Protein AF-R7QYF6-F1 (afdb_monomer_lite)

Radius of gyration: 25.97 Å; chains: 1; bounding box: 104×28×77 Å

Foldseek 3Di:
DDDDDDDPPPDPPPPPQDQVQVLLVLLVDPCPDLAWDADVNDIDGLVSLDADDQVQEDEFADDPLETAAAAPGWHFDQDPVRGTFTWHQGPVLQIAGRSSSVSNCVVVVHDPVVRVVVSLVLRQQQVDLAQVSCVVSDDALVVLVVVCVVRVRDAAKHWYHRHPTIFIWGQHPSSGIHGPVQVVVQVVCVVVVHHRDRPPRPDDDPPVVVCVPPDDDDDDD

Secondary structure (DSSP, 8-state):
--------------PPPPHHHHHHHHHH---S-SSEEEETTEEEEGGG-PPPPTTTEEE---BTTEEEE-TT-EEEEE-TTSPEEEEEE-TTS-EEE-HHHHHHHHHTT---HHHHHHHHHHHHHHH---HHHHHHHS--HHHHHHHHHHHT--SEEEEEEETTEEEEEEE-TTS-EEEHHHHHHHHHHHHTTSPP--TTS----TTTHHHHTSS-SSS--

pLDDT: mean 78.29, std 19.33, range [30.34, 98.0]

Structure (mmCIF, N/CA/C/O backbone):
data_AF-R7QYF6-F1
#
_entry.id   AF-R7QYF6-F1
#
loop_
_atom_site.group_PDB
_atom_site.id
_atom_site.type_symbol
_atom_site.label_atom_id
_atom_site.label_alt_id
_atom_site.label_comp_id
_atom_site.label_asym_id
_atom_site.label_entity_id
_atom_site.label_seq_id
_atom_site.pdbx_PDB_ins_code
_atom_site.Cartn_x
_atom_site.Cartn_y
_atom_site.Cartn_z
_atom_site.occupancy
_atom_site.B_iso_or_equiv
_atom_s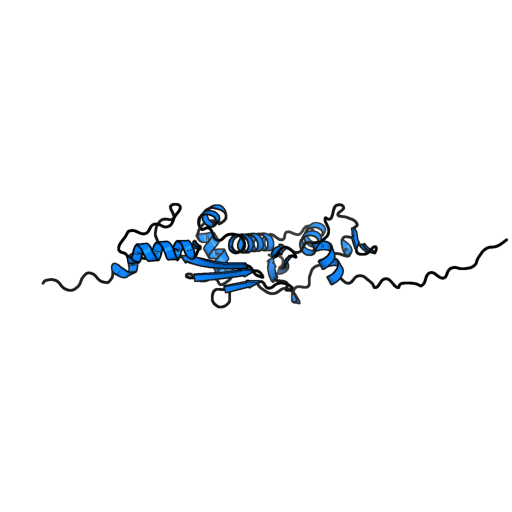ite.auth_seq_id
_atom_site.auth_comp_id
_atom_site.auth_asym_id
_atom_site.auth_atom_id
_atom_site.pdbx_PDB_model_num
ATOM 1 N N . MET A 1 1 ? 56.954 8.980 -40.499 1.00 36.75 1 MET A N 1
ATOM 2 C CA . MET A 1 1 ? 57.333 7.632 -40.033 1.00 36.75 1 MET A CA 1
ATOM 3 C C . MET A 1 1 ? 57.092 7.631 -38.538 1.00 36.75 1 MET A C 1
ATOM 5 O O . MET A 1 1 ? 57.668 8.471 -37.865 1.00 36.75 1 MET A O 1
ATOM 9 N N . GLU A 1 2 ? 55.928 7.113 -38.140 1.00 35.00 2 GLU A N 1
ATOM 10 C CA . GLU A 1 2 ? 55.813 5.840 -37.392 1.00 35.00 2 GLU A CA 1
ATOM 11 C C . GLU A 1 2 ? 56.358 6.011 -35.959 1.00 35.00 2 GLU A C 1
ATOM 13 O O . GLU A 1 2 ? 57.528 6.302 -35.782 1.00 35.00 2 GLU A O 1
ATOM 18 N N . GLY A 1 3 ? 55.595 5.950 -34.867 1.00 32.91 3 GLY A N 1
ATOM 19 C CA . GLY A 1 3 ? 54.322 5.281 -34.623 1.00 32.91 3 GLY A CA 1
ATOM 20 C C . GLY A 1 3 ? 54.536 3.982 -33.834 1.00 32.91 3 GLY A C 1
ATOM 21 O O . GLY A 1 3 ? 54.994 3.010 -34.413 1.00 32.91 3 GLY A O 1
ATOM 22 N N . ILE A 1 4 ? 54.058 3.975 -32.575 1.00 42.22 4 ILE A N 1
ATOM 23 C CA . ILE A 1 4 ? 53.630 2.807 -31.761 1.00 42.22 4 ILE A CA 1
ATOM 24 C C . ILE A 1 4 ? 54.802 1.984 -31.159 1.00 42.22 4 ILE A C 1
ATOM 26 O O . ILE A 1 4 ? 55.717 1.575 -31.850 1.00 42.22 4 ILE A O 1
ATOM 30 N N . SER A 1 5 ? 54.902 1.738 -29.847 1.00 37.69 5 SER A N 1
ATOM 31 C CA . SER A 1 5 ? 54.065 0.852 -29.017 1.00 37.69 5 SER A CA 1
ATOM 32 C C . SER A 1 5 ? 54.507 0.982 -27.545 1.00 37.69 5 SER A C 1
ATOM 34 O O . SER A 1 5 ? 55.635 1.371 -27.279 1.00 37.69 5 SER A O 1
ATOM 36 N N . GLY A 1 6 ? 53.737 0.681 -26.507 1.00 33.12 6 GLY A N 1
ATOM 37 C CA . GLY A 1 6 ? 52.409 0.113 -26.397 1.00 33.12 6 GLY A CA 1
ATOM 38 C C . GLY A 1 6 ? 52.156 -0.111 -24.907 1.00 33.12 6 GLY A C 1
ATOM 39 O O . GLY A 1 6 ? 52.799 -0.952 -24.286 1.00 33.12 6 GLY A O 1
ATOM 40 N N . VAL A 1 7 ? 51.224 0.638 -24.325 1.00 36.56 7 VAL A N 1
ATOM 41 C CA . VAL A 1 7 ? 50.635 0.268 -23.036 1.00 36.56 7 VAL A CA 1
ATOM 42 C C . VAL A 1 7 ? 49.351 -0.463 -23.381 1.00 36.56 7 VAL A C 1
ATOM 44 O O . VAL A 1 7 ? 48.376 0.144 -23.818 1.00 36.56 7 VAL A O 1
ATOM 47 N N . LYS A 1 8 ? 49.386 -1.793 -23.263 1.00 37.16 8 LYS A N 1
ATOM 48 C CA . LYS A 1 8 ? 48.193 -2.635 -23.343 1.00 37.16 8 LYS A CA 1
ATOM 49 C C . LYS A 1 8 ? 47.263 -2.209 -22.211 1.00 37.16 8 LYS A C 1
ATOM 51 O O . LYS A 1 8 ? 47.481 -2.591 -21.063 1.00 37.16 8 LYS A O 1
ATOM 56 N N . SER A 1 9 ? 46.236 -1.424 -22.530 1.00 38.53 9 SER A N 1
ATOM 57 C CA . SER A 1 9 ? 45.063 -1.333 -21.676 1.00 38.53 9 SER A CA 1
ATOM 58 C C . SER A 1 9 ? 44.471 -2.736 -21.618 1.00 38.53 9 SER A C 1
ATOM 60 O O . SER A 1 9 ? 43.996 -3.288 -22.611 1.00 38.53 9 SER A O 1
ATOM 62 N N . GLN A 1 10 ? 44.605 -3.371 -20.457 1.00 34.53 10 GLN A N 1
ATOM 63 C CA . GLN A 1 10 ? 43.869 -4.584 -20.159 1.00 34.53 10 GLN A CA 1
ATOM 64 C C . GLN A 1 10 ? 42.390 -4.250 -20.337 1.00 34.53 10 GLN A C 1
ATOM 66 O O . GLN A 1 10 ? 41.846 -3.397 -19.635 1.00 34.53 10 GLN A O 1
ATOM 71 N N . GLY A 1 11 ? 41.774 -4.877 -21.338 1.00 35.38 11 GLY A N 1
ATOM 72 C CA . GLY A 1 11 ? 40.344 -4.817 -21.563 1.00 35.38 11 GLY A CA 1
ATOM 73 C C . GLY A 1 11 ? 39.636 -5.365 -20.336 1.00 35.38 11 GLY A C 1
ATOM 74 O O . GLY A 1 11 ? 39.497 -6.574 -20.181 1.00 35.38 11 GLY A O 1
ATOM 75 N N . ILE A 1 12 ? 39.192 -4.464 -19.465 1.00 36.38 12 ILE A N 1
ATOM 76 C CA . ILE A 1 12 ? 38.092 -4.747 -18.560 1.00 36.38 12 ILE A CA 1
ATOM 77 C C . ILE A 1 12 ? 36.882 -4.845 -19.484 1.00 36.38 12 ILE A C 1
ATOM 79 O O . ILE A 1 12 ? 36.354 -3.831 -19.940 1.00 36.38 12 ILE A O 1
ATOM 83 N N . THR A 1 13 ? 36.484 -6.064 -19.833 1.00 41.28 13 THR A N 1
ATOM 84 C CA . THR A 1 13 ? 35.166 -6.317 -20.405 1.00 41.28 13 THR A CA 1
ATOM 85 C C . THR A 1 13 ? 34.148 -5.836 -19.381 1.00 41.28 13 THR A C 1
ATOM 87 O O . THR A 1 13 ? 33.855 -6.504 -18.392 1.00 41.28 13 THR A O 1
ATOM 90 N N . LYS A 1 14 ? 33.662 -4.610 -19.582 1.00 50.34 14 LYS A N 1
ATOM 91 C CA . LYS A 1 14 ? 32.550 -4.038 -18.836 1.00 50.34 14 LYS A CA 1
ATOM 92 C C . LYS A 1 14 ? 31.365 -4.974 -19.062 1.00 50.34 14 LYS A C 1
ATOM 94 O O . LYS A 1 14 ? 30.862 -5.068 -20.179 1.00 50.34 14 LYS A O 1
ATOM 99 N N . ALA A 1 15 ? 31.023 -5.771 -18.051 1.00 60.25 15 ALA A N 1
ATOM 100 C CA . ALA A 1 15 ? 29.896 -6.689 -18.133 1.00 60.25 15 ALA A CA 1
ATOM 101 C C . ALA A 1 15 ? 28.653 -5.902 -18.566 1.00 60.25 15 ALA A C 1
ATOM 103 O O . ALA A 1 15 ? 28.406 -4.822 -18.024 1.00 60.25 15 ALA A O 1
ATOM 104 N N . ALA A 1 16 ? 27.904 -6.430 -19.540 1.00 71.25 16 ALA A N 1
ATOM 105 C CA . ALA A 1 16 ? 26.667 -5.808 -19.995 1.00 71.25 16 ALA A CA 1
ATOM 106 C C . ALA A 1 16 ? 25.753 -5.545 -18.790 1.00 71.25 16 ALA A C 1
ATOM 108 O O . ALA A 1 16 ? 25.611 -6.400 -17.908 1.00 71.25 16 ALA A O 1
ATOM 109 N N . LEU A 1 17 ? 25.178 -4.344 -18.724 1.00 81.06 17 LEU A N 1
ATOM 110 C CA . LEU A 1 17 ? 24.278 -3.985 -17.638 1.00 81.06 17 LEU A CA 1
ATOM 111 C C . LEU A 1 17 ? 23.025 -4.867 -17.726 1.00 81.06 17 LEU A C 1
ATOM 113 O O . LEU A 1 17 ? 22.403 -4.953 -18.781 1.00 81.06 17 LEU A O 1
ATOM 117 N N . THR A 1 18 ? 22.665 -5.545 -16.636 1.00 87.19 18 THR A N 1
ATOM 118 C CA . THR A 1 18 ? 21.420 -6.326 -16.600 1.00 87.19 18 THR A CA 1
ATOM 119 C C . THR A 1 18 ? 20.238 -5.416 -16.287 1.00 87.19 18 THR A C 1
ATOM 121 O O . THR A 1 18 ? 20.405 -4.364 -15.665 1.00 87.19 18 THR A O 1
ATOM 124 N N . ARG A 1 19 ? 19.027 -5.843 -16.656 1.00 86.31 19 ARG A N 1
ATOM 125 C CA . ARG A 1 19 ? 17.779 -5.108 -16.384 1.00 86.31 19 ARG A CA 1
ATOM 126 C C . ARG A 1 19 ? 17.599 -4.817 -14.897 1.00 86.31 19 ARG A C 1
ATOM 128 O O . ARG A 1 19 ? 17.250 -3.706 -14.518 1.00 86.31 19 ARG A O 1
ATOM 135 N N . GLU A 1 20 ? 17.924 -5.783 -14.044 1.00 85.19 20 GLU A N 1
ATOM 136 C CA . GLU A 1 20 ? 17.854 -5.630 -12.592 1.00 85.19 20 GLU A CA 1
ATOM 137 C C . GLU A 1 20 ? 18.802 -4.532 -12.108 1.00 85.19 20 GLU A C 1
ATOM 139 O O . GLU A 1 20 ? 18.419 -3.725 -11.266 1.00 85.19 20 GLU A O 1
ATOM 144 N N . ARG A 1 21 ? 20.014 -4.444 -12.675 1.00 86.00 21 ARG A N 1
ATOM 145 C CA . ARG A 1 21 ? 20.959 -3.369 -12.338 1.00 86.00 21 ARG A CA 1
ATOM 146 C C . ARG A 1 21 ? 20.459 -2.005 -12.800 1.00 86.00 21 ARG A C 1
ATOM 148 O O . ARG A 1 21 ? 20.665 -1.036 -12.077 1.00 86.00 21 ARG A O 1
ATOM 155 N N . ILE A 1 22 ? 19.775 -1.934 -13.946 1.00 86.69 22 ILE A N 1
ATOM 156 C CA . ILE A 1 22 ? 19.109 -0.703 -14.398 1.00 86.69 22 ILE A CA 1
ATOM 157 C C . ILE A 1 22 ? 18.039 -0.289 -13.383 1.00 86.69 22 ILE A C 1
ATOM 159 O O . ILE A 1 22 ? 18.058 0.841 -12.900 1.00 86.69 22 ILE A O 1
ATOM 163 N N . TRP A 1 23 ? 17.145 -1.204 -12.998 1.00 87.62 23 TRP A N 1
ATOM 164 C CA . TRP A 1 23 ? 16.085 -0.918 -12.027 1.00 87.62 23 TRP A CA 1
ATOM 165 C C . TRP A 1 23 ? 16.626 -0.462 -10.670 1.00 87.62 23 TRP A C 1
ATOM 167 O O . TRP A 1 23 ? 16.104 0.496 -10.103 1.00 87.62 23 TRP A O 1
ATOM 177 N N . GLU A 1 24 ? 17.665 -1.124 -10.152 1.00 84.88 24 GLU A N 1
ATOM 178 C CA . GLU A 1 24 ? 18.298 -0.741 -8.885 1.00 84.88 24 GLU A CA 1
ATOM 179 C C . GLU A 1 24 ? 18.959 0.634 -8.975 1.00 84.88 24 GLU A C 1
ATOM 181 O O . GLU A 1 24 ? 18.754 1.466 -8.096 1.00 84.88 24 GLU A O 1
ATOM 186 N N . ALA A 1 25 ? 19.708 0.907 -10.046 1.00 85.12 25 ALA A N 1
ATOM 187 C CA . ALA A 1 25 ? 20.369 2.195 -10.219 1.00 85.12 25 ALA A CA 1
ATOM 188 C C . ALA A 1 25 ? 19.359 3.346 -10.340 1.00 85.12 25 ALA A C 1
ATOM 190 O O . ALA A 1 25 ? 19.537 4.390 -9.712 1.00 85.12 25 ALA A O 1
ATOM 191 N N . LEU A 1 26 ? 18.261 3.148 -11.075 1.00 85.56 26 LEU A N 1
ATOM 192 C CA . LEU A 1 26 ? 17.206 4.154 -11.235 1.00 85.56 26 LEU A CA 1
ATOM 193 C C . LEU A 1 26 ? 16.515 4.526 -9.915 1.00 85.56 26 LEU A C 1
ATOM 195 O O . LEU A 1 26 ? 16.038 5.648 -9.777 1.00 85.56 26 LEU A O 1
ATOM 199 N N . GLU A 1 27 ? 16.487 3.634 -8.924 1.00 82.19 27 GLU A N 1
ATOM 200 C CA . GLU A 1 27 ? 15.969 3.947 -7.582 1.00 82.19 27 GLU A CA 1
ATOM 201 C C . GLU A 1 27 ? 16.895 4.884 -6.787 1.00 82.19 27 GLU A C 1
ATOM 203 O O . GLU A 1 27 ? 16.475 5.506 -5.805 1.00 82.19 27 GLU A O 1
ATOM 208 N N . GLU A 1 28 ? 18.167 4.971 -7.177 1.00 76.38 28 GLU A N 1
ATOM 209 C CA . GLU A 1 28 ? 19.181 5.788 -6.511 1.00 76.38 28 GLU A CA 1
ATOM 210 C C . GLU A 1 28 ? 19.469 7.098 -7.238 1.00 76.38 28 GLU A C 1
ATOM 212 O O . GLU A 1 28 ? 19.918 8.063 -6.611 1.00 76.38 28 GLU A O 1
ATOM 217 N N . MET A 1 29 ? 19.211 7.136 -8.543 1.00 72.25 29 MET A N 1
ATOM 218 C CA . MET A 1 29 ? 19.474 8.296 -9.376 1.00 72.25 29 MET A CA 1
ATOM 219 C C . MET A 1 29 ? 18.427 9.388 -9.149 1.00 72.25 29 MET A C 1
ATOM 221 O O . MET A 1 29 ? 17.219 9.171 -9.210 1.00 72.25 29 MET A O 1
ATOM 225 N N . LYS A 1 30 ? 18.905 10.619 -8.959 1.00 57.75 30 LYS A N 1
ATOM 226 C CA . LYS A 1 30 ? 18.118 11.801 -9.310 1.00 57.75 30 LYS A CA 1
ATOM 227 C C . LYS A 1 30 ? 18.233 11.936 -10.824 1.00 57.75 30 LYS A C 1
ATOM 229 O O . LYS A 1 30 ? 19.267 12.376 -11.312 1.00 57.75 30 LYS A O 1
ATOM 234 N N . VAL A 1 31 ? 17.234 11.473 -11.567 1.00 57.16 31 VAL A N 1
ATOM 235 C CA . VAL A 1 31 ? 17.233 11.609 -13.029 1.00 57.16 31 VAL A CA 1
ATOM 236 C C . VAL A 1 31 ? 17.020 13.089 -13.364 1.00 57.16 31 VAL A C 1
ATOM 238 O O . VAL A 1 31 ? 15.900 13.596 -13.289 1.00 57.16 31 VAL A O 1
ATOM 241 N N . GLU A 1 32 ? 18.119 13.797 -13.632 1.00 52.31 32 GLU A N 1
ATOM 242 C CA . GLU A 1 32 ? 18.127 15.223 -13.995 1.00 52.31 32 GLU A CA 1
ATOM 243 C C . GLU A 1 32 ? 17.873 15.434 -15.495 1.00 52.31 32 GLU A C 1
ATOM 245 O O . GLU A 1 32 ? 17.240 16.421 -15.865 1.00 52.31 32 GLU A O 1
ATOM 250 N N . ASP A 1 33 ? 18.262 14.468 -16.334 1.00 58.06 33 ASP A N 1
ATOM 251 C CA . ASP A 1 33 ? 17.954 14.422 -17.764 1.00 58.06 33 ASP A CA 1
ATOM 252 C C . ASP A 1 33 ? 17.250 13.099 -18.097 1.00 58.06 33 ASP A C 1
ATOM 254 O O . ASP A 1 33 ? 17.711 12.020 -17.725 1.00 58.06 33 ASP A O 1
ATOM 258 N N . ARG A 1 34 ? 16.073 13.195 -18.721 1.00 66.38 34 ARG A N 1
ATOM 259 C CA . ARG A 1 34 ? 15.130 12.080 -18.908 1.00 66.38 34 ARG A CA 1
ATOM 260 C C . ARG A 1 34 ? 15.324 11.332 -20.220 1.00 66.38 34 ARG A C 1
ATOM 262 O O . ARG A 1 34 ? 14.628 10.352 -20.434 1.00 66.38 34 ARG A O 1
ATOM 269 N N . ASN A 1 35 ? 16.234 11.781 -21.082 1.00 71.38 35 ASN A N 1
ATOM 270 C CA . ASN A 1 35 ? 16.450 11.152 -22.385 1.00 71.38 35 ASN A CA 1
ATOM 271 C C . ASN A 1 35 ? 17.680 10.237 -22.399 1.00 71.38 35 ASN A C 1
ATOM 273 O O . ASN A 1 35 ? 17.691 9.231 -23.105 1.00 71.38 35 ASN A O 1
ATOM 277 N N . GLU A 1 36 ? 18.707 10.563 -21.612 1.00 79.56 36 GLU A N 1
ATOM 278 C CA . GLU A 1 36 ? 19.950 9.799 -21.537 1.00 79.56 36 GLU A CA 1
ATOM 279 C C . GLU A 1 36 ? 20.499 9.819 -20.108 1.00 79.56 36 GLU A C 1
ATOM 281 O O . GLU A 1 36 ? 20.592 10.871 -19.477 1.00 79.56 36 GLU A O 1
ATOM 286 N N . PHE A 1 37 ? 20.903 8.658 -19.595 1.00 83.62 37 PHE A N 1
ATOM 287 C CA . PHE A 1 37 ? 21.475 8.532 -18.256 1.00 83.62 37 PHE A CA 1
ATOM 288 C C . PHE A 1 37 ? 22.639 7.542 -18.246 1.00 83.62 37 PHE A C 1
ATOM 290 O O . PHE A 1 37 ? 22.756 6.678 -19.110 1.00 83.62 37 PHE A O 1
ATOM 297 N N . TYR A 1 38 ? 23.543 7.679 -17.275 1.00 83.88 38 TYR A N 1
ATOM 298 C CA . TYR A 1 38 ? 24.729 6.830 -17.176 1.00 83.88 38 TYR A CA 1
ATOM 299 C C . TYR A 1 38 ? 24.684 5.977 -15.916 1.00 83.88 38 TYR A C 1
ATOM 301 O O . TYR A 1 38 ? 24.658 6.511 -14.809 1.00 83.88 38 TYR A O 1
ATOM 309 N N . ILE A 1 39 ? 24.760 4.656 -16.081 1.00 83.50 39 ILE A N 1
ATOM 310 C CA . ILE A 1 39 ? 24.886 3.709 -14.968 1.00 83.50 39 ILE A CA 1
ATOM 311 C C . ILE A 1 39 ? 26.236 3.019 -15.074 1.00 83.50 39 ILE A C 1
ATOM 313 O O . ILE A 1 39 ? 26.541 2.363 -16.068 1.00 83.50 39 ILE A O 1
ATOM 317 N N . GLU A 1 40 ? 27.085 3.198 -14.060 1.00 83.12 40 GLU A N 1
ATOM 318 C CA . GLU A 1 40 ? 28.438 2.619 -14.029 1.00 83.12 40 GLU A CA 1
ATOM 319 C C . GLU A 1 40 ? 29.260 2.964 -15.291 1.00 83.12 40 GLU A C 1
ATOM 321 O O . GLU A 1 40 ? 30.067 2.181 -15.793 1.00 83.12 40 GLU A O 1
ATOM 326 N N . GLY A 1 41 ? 29.029 4.156 -15.851 1.00 81.50 41 GLY A N 1
ATOM 327 C CA . GLY A 1 41 ? 29.633 4.632 -17.095 1.00 81.50 41 GLY A CA 1
ATOM 328 C C . GLY A 1 41 ? 29.161 3.903 -18.360 1.00 81.50 41 GLY A C 1
ATOM 329 O O . GLY A 1 41 ? 29.887 3.919 -19.352 1.00 81.50 41 GLY A O 1
ATOM 330 N N . HIS A 1 42 ? 28.025 3.207 -18.325 1.00 84.06 42 HIS A N 1
ATOM 331 C CA . HIS A 1 42 ? 27.293 2.771 -19.514 1.00 84.06 42 HIS A CA 1
ATOM 332 C C . HIS A 1 42 ? 26.219 3.802 -19.827 1.00 84.06 42 HIS A C 1
ATOM 334 O O . HIS A 1 42 ? 25.427 4.145 -18.949 1.00 84.06 42 HIS A O 1
ATOM 340 N N . LYS A 1 43 ? 26.210 4.292 -21.067 1.00 86.56 43 LYS A N 1
ATOM 341 C CA . LYS A 1 43 ? 25.147 5.158 -21.566 1.00 86.56 43 LYS A CA 1
ATOM 342 C C . LYS A 1 43 ? 23.884 4.317 -21.738 1.00 86.56 43 LYS A C 1
ATOM 344 O O . LYS A 1 43 ? 23.931 3.306 -22.430 1.00 86.56 43 LYS A O 1
ATOM 349 N N . CYS A 1 44 ? 22.810 4.740 -21.094 1.00 85.56 44 CYS A N 1
ATOM 350 C CA . CYS A 1 44 ? 21.482 4.154 -21.169 1.00 85.56 44 CYS A CA 1
ATOM 351 C C . CYS A 1 44 ? 20.507 5.213 -21.695 1.00 85.56 44 CYS A C 1
ATOM 353 O O . CYS A 1 44 ? 20.706 6.419 -21.508 1.00 85.56 44 CYS A O 1
ATOM 355 N N . SER A 1 45 ? 19.460 4.745 -22.347 1.00 86.44 45 SER A N 1
ATOM 356 C CA . SER A 1 45 ? 18.351 5.518 -22.893 1.00 86.44 45 SER A CA 1
ATOM 357 C C . SER A 1 45 ? 17.035 5.066 -22.261 1.00 86.44 45 SER A C 1
ATOM 359 O O . SER A 1 45 ? 16.999 4.105 -21.488 1.00 86.44 45 SER A O 1
ATOM 361 N N . MET A 1 46 ? 15.939 5.748 -22.586 1.00 83.06 46 MET A N 1
ATOM 362 C CA . MET A 1 46 ? 14.608 5.329 -22.138 1.00 83.06 46 MET A CA 1
ATOM 363 C C . MET A 1 46 ? 14.191 3.964 -22.698 1.00 83.06 46 MET A C 1
ATOM 365 O O . MET A 1 46 ? 13.522 3.217 -21.989 1.00 83.06 46 MET A O 1
ATOM 369 N N . ASP A 1 47 ? 14.678 3.584 -23.883 1.00 85.44 47 ASP A N 1
ATOM 370 C CA . ASP A 1 47 ? 14.435 2.261 -24.477 1.00 85.44 47 ASP A CA 1
ATOM 371 C C . ASP A 1 47 ? 15.037 1.118 -23.636 1.00 85.44 47 ASP A C 1
ATOM 373 O O . ASP A 1 47 ? 14.547 -0.012 -23.667 1.00 85.44 47 ASP A O 1
ATOM 377 N N . ASP A 1 48 ? 16.075 1.410 -22.842 1.00 85.62 48 ASP A N 1
ATOM 378 C CA . ASP A 1 48 ? 16.698 0.447 -21.927 1.00 85.62 48 ASP A CA 1
ATOM 379 C C . ASP A 1 48 ? 15.905 0.290 -20.611 1.00 85.62 48 ASP A C 1
ATOM 381 O O . ASP A 1 48 ? 16.157 -0.632 -19.823 1.00 85.62 48 ASP A O 1
ATOM 385 N N . VAL A 1 49 ? 14.939 1.180 -20.340 1.00 86.81 49 VAL A N 1
ATOM 386 C CA . VAL A 1 49 ? 14.076 1.128 -19.151 1.00 86.81 49 VAL A CA 1
ATOM 387 C C . VAL A 1 49 ? 12.930 0.162 -19.400 1.00 86.81 49 VAL A C 1
ATOM 389 O O . VAL A 1 49 ? 11.796 0.529 -19.700 1.00 86.81 49 VAL A O 1
ATOM 392 N N . GLU A 1 50 ? 13.222 -1.118 -19.227 1.00 87.56 50 GLU A N 1
ATOM 393 C CA . GLU A 1 50 ? 12.201 -2.137 -19.389 1.00 87.56 50 GLU A CA 1
ATOM 394 C C . GLU A 1 50 ? 11.238 -2.212 -18.204 1.00 87.56 50 GLU A C 1
ATOM 396 O O . GLU A 1 50 ? 11.614 -2.077 -17.032 1.00 87.56 50 GLU A O 1
ATOM 401 N N . LYS A 1 51 ? 9.985 -2.531 -18.526 1.00 89.50 51 LYS A N 1
ATOM 402 C CA . LYS A 1 51 ? 8.952 -2.834 -17.547 1.00 89.50 51 LYS A CA 1
ATOM 403 C C . LYS A 1 51 ? 9.317 -4.072 -16.714 1.00 89.50 51 LYS A C 1
ATOM 405 O O . LYS A 1 51 ? 9.780 -5.085 -17.243 1.00 89.50 51 LYS A O 1
ATOM 410 N N . ILE A 1 52 ? 9.035 -4.037 -15.411 1.00 92.06 52 ILE A N 1
ATOM 411 C CA . ILE A 1 52 ? 9.219 -5.200 -14.540 1.00 92.06 52 ILE A CA 1
ATOM 412 C C . ILE A 1 52 ? 8.195 -6.274 -14.907 1.00 92.06 52 ILE A C 1
ATOM 414 O O . ILE A 1 52 ? 6.998 -6.009 -15.045 1.00 92.06 52 ILE A O 1
ATOM 418 N N . ASN A 1 53 ? 8.681 -7.509 -15.033 1.00 91.81 53 ASN A N 1
ATOM 419 C CA . ASN A 1 53 ? 7.861 -8.653 -15.402 1.00 91.81 53 ASN A CA 1
ATOM 420 C C . ASN A 1 53 ? 6.771 -8.930 -14.349 1.00 91.81 53 ASN A C 1
ATOM 422 O O . ASN A 1 53 ? 7.065 -9.150 -13.172 1.00 91.81 53 ASN A O 1
ATOM 426 N N . ASP A 1 54 ? 5.517 -9.010 -14.797 1.00 93.06 54 ASP A N 1
ATOM 427 C CA . ASP A 1 54 ? 4.330 -9.331 -13.997 1.00 93.06 54 ASP A CA 1
ATOM 428 C C . ASP A 1 54 ? 4.453 -10.621 -13.162 1.00 93.06 54 ASP A C 1
ATOM 430 O O . ASP A 1 54 ? 3.763 -10.754 -12.139 1.00 93.06 54 ASP A O 1
ATOM 434 N N . SER A 1 55 ? 5.307 -11.568 -13.573 1.00 93.25 55 SER A N 1
ATOM 435 C CA . SER A 1 55 ? 5.587 -12.809 -12.836 1.00 93.25 55 SER A CA 1
ATOM 436 C C . SER A 1 55 ? 6.394 -12.584 -11.554 1.00 93.25 55 SER A C 1
ATOM 438 O O . SER A 1 55 ? 6.283 -13.376 -10.622 1.00 93.25 55 SER A O 1
ATOM 440 N N . LEU A 1 56 ? 7.185 -11.509 -11.487 1.00 93.62 56 LEU A N 1
ATOM 441 C CA . LEU A 1 56 ? 7.953 -11.121 -10.300 1.00 93.62 56 LEU A CA 1
ATOM 442 C C . LEU A 1 56 ? 7.097 -10.338 -9.293 1.00 93.62 56 LEU A C 1
ATOM 444 O O . LEU A 1 56 ? 7.470 -10.207 -8.126 1.00 93.62 56 LEU A O 1
ATOM 448 N N . ILE A 1 57 ? 5.947 -9.822 -9.738 1.00 96.06 57 ILE A N 1
ATOM 449 C CA . ILE A 1 57 ? 5.094 -8.914 -8.975 1.00 96.06 57 ILE A CA 1
ATOM 450 C C . ILE A 1 57 ? 4.027 -9.698 -8.206 1.00 96.06 57 ILE A C 1
ATOM 452 O O . ILE A 1 57 ? 3.067 -10.239 -8.775 1.00 96.06 57 ILE A O 1
ATOM 456 N N . GLN A 1 58 ? 4.163 -9.699 -6.884 1.00 96.62 58 GLN A N 1
ATOM 457 C CA . GLN A 1 58 ? 3.215 -10.319 -5.966 1.00 96.62 58 GLN A CA 1
ATOM 458 C C . GLN A 1 58 ? 1.966 -9.457 -5.790 1.00 96.62 58 GLN A C 1
ATOM 460 O O . GLN A 1 58 ? 2.016 -8.227 -5.789 1.00 96.62 58 GLN A O 1
ATOM 465 N N . GLU A 1 59 ? 0.819 -10.110 -5.631 1.00 94.12 59 GLU A N 1
ATOM 466 C CA . GLU A 1 59 ? -0.423 -9.406 -5.335 1.00 94.12 59 GLU A CA 1
ATOM 467 C C . GLU A 1 59 ? -0.436 -8.933 -3.877 1.00 94.12 59 GLU A C 1
ATOM 469 O O . GLU A 1 59 ? -0.029 -9.648 -2.960 1.00 94.12 59 GLU A O 1
ATOM 474 N N . ILE A 1 60 ? -0.948 -7.726 -3.656 1.00 95.25 60 ILE A N 1
ATOM 475 C CA . ILE A 1 60 ? -1.183 -7.203 -2.313 1.00 95.25 60 ILE A CA 1
ATOM 476 C C . ILE A 1 60 ? -2.552 -7.691 -1.849 1.00 95.25 60 ILE A C 1
ATOM 478 O O . ILE A 1 60 ? -3.586 -7.245 -2.346 1.00 95.25 60 ILE A O 1
ATOM 482 N N . LYS A 1 61 ? -2.566 -8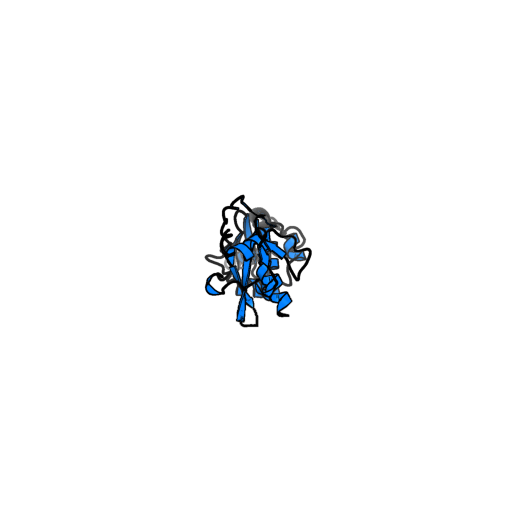.601 -0.877 1.00 95.00 61 LYS A N 1
ATOM 483 C CA . LYS A 1 61 ? -3.778 -9.087 -0.208 1.00 95.00 61 LYS A CA 1
ATOM 484 C C . LYS A 1 61 ? -3.520 -9.291 1.273 1.00 95.00 61 LYS A C 1
ATOM 486 O O . LYS A 1 61 ? -2.401 -9.585 1.693 1.00 95.00 61 LYS A O 1
ATOM 491 N N . SER A 1 62 ? -4.575 -9.156 2.065 1.00 96.81 62 SER A N 1
ATOM 492 C CA . SER A 1 62 ? -4.531 -9.503 3.475 1.00 96.81 62 SER A CA 1
ATOM 493 C C . SER A 1 62 ? -4.538 -11.026 3.650 1.00 96.81 62 SER A C 1
ATOM 495 O O . SER A 1 62 ? -5.265 -11.755 2.972 1.00 96.81 62 SER A O 1
ATOM 497 N N . LYS A 1 63 ? -3.747 -11.506 4.608 1.00 97.31 63 LYS A N 1
ATOM 498 C CA . LYS A 1 63 ? -3.816 -12.860 5.158 1.00 97.31 63 LYS A CA 1
ATOM 499 C C . LYS A 1 63 ? -4.027 -12.727 6.658 1.00 97.31 63 LYS A C 1
ATOM 501 O O . LYS A 1 63 ? -3.256 -12.044 7.323 1.00 97.31 63 LYS A O 1
ATOM 506 N N . ASN A 1 64 ? -5.083 -13.340 7.197 1.00 96.50 64 ASN A N 1
ATOM 507 C CA . ASN A 1 64 ? -5.481 -13.179 8.605 1.00 96.50 64 ASN A CA 1
ATOM 508 C C . ASN A 1 64 ? -5.618 -11.699 9.015 1.00 96.50 64 ASN A C 1
ATOM 510 O O . ASN A 1 64 ? -5.084 -11.269 10.034 1.00 96.50 64 ASN A O 1
ATOM 514 N N . ASN A 1 65 ? -6.291 -10.909 8.171 1.00 97.00 65 ASN A N 1
ATOM 515 C CA . ASN A 1 65 ? -6.464 -9.464 8.340 1.00 97.00 65 ASN A CA 1
ATOM 516 C C . ASN A 1 65 ? -5.149 -8.669 8.445 1.00 97.00 65 ASN A C 1
ATOM 518 O O . ASN A 1 65 ? -5.113 -7.578 9.008 1.00 97.00 65 ASN A O 1
ATOM 522 N N . THR A 1 66 ? -4.056 -9.222 7.915 1.00 98.00 66 THR A N 1
ATOM 523 C CA . THR A 1 66 ? -2.738 -8.590 7.904 1.00 98.00 66 THR A CA 1
ATOM 524 C C . THR A 1 66 ? -2.238 -8.460 6.474 1.00 98.00 66 THR A C 1
ATOM 526 O O . THR A 1 66 ? -2.132 -9.462 5.770 1.00 98.00 66 THR A O 1
ATOM 529 N N . ILE A 1 67 ? -1.900 -7.246 6.041 1.00 97.62 67 ILE A N 1
ATOM 530 C CA . ILE A 1 67 ? -1.125 -7.034 4.810 1.00 97.62 67 ILE A CA 1
ATOM 531 C C . ILE A 1 67 ? 0.348 -7.008 5.196 1.00 97.62 67 ILE A C 1
ATOM 533 O O . ILE A 1 67 ? 0.731 -6.304 6.129 1.00 97.62 67 ILE A O 1
ATOM 537 N N . THR A 1 68 ? 1.168 -7.785 4.492 1.00 97.44 68 THR A N 1
ATOM 538 C CA . THR A 1 68 ? 2.619 -7.821 4.700 1.00 97.44 68 THR A CA 1
ATOM 539 C C . THR A 1 68 ? 3.332 -7.525 3.392 1.00 97.44 68 THR A C 1
ATOM 541 O O . THR A 1 68 ? 3.137 -8.231 2.406 1.00 97.44 68 THR A O 1
ATOM 544 N N . ILE A 1 69 ? 4.152 -6.480 3.414 1.00 97.50 69 ILE A N 1
ATOM 545 C CA . ILE A 1 69 ? 5.049 -6.073 2.341 1.00 97.50 69 ILE A CA 1
ATOM 546 C C . ILE A 1 69 ? 6.473 -6.249 2.862 1.00 97.50 69 ILE A C 1
ATOM 548 O O . ILE A 1 69 ? 6.879 -5.595 3.824 1.00 97.50 69 ILE A O 1
ATOM 552 N N . GLU A 1 70 ? 7.225 -7.150 2.244 1.00 96.31 70 GLU A N 1
ATOM 553 C CA . GLU A 1 70 ? 8.585 -7.485 2.660 1.00 96.31 70 GLU A CA 1
ATOM 554 C C . GLU A 1 70 ? 9.626 -6.749 1.809 1.00 96.31 70 GLU A C 1
ATOM 556 O O . GLU A 1 70 ? 9.426 -6.486 0.619 1.00 96.31 70 GLU A O 1
ATOM 561 N N . LYS A 1 71 ? 10.768 -6.422 2.421 1.00 93.69 71 LYS A N 1
ATOM 562 C CA . LYS A 1 71 ? 11.895 -5.802 1.717 1.00 93.69 71 LYS A CA 1
ATOM 563 C C . LYS A 1 71 ? 12.493 -6.796 0.713 1.00 93.69 71 LYS A C 1
ATOM 565 O O . LYS A 1 71 ? 12.575 -7.987 0.997 1.00 93.69 71 LYS A O 1
ATOM 570 N N . GLY A 1 72 ? 12.912 -6.302 -0.454 1.00 91.31 72 GLY A N 1
ATOM 571 C CA . GLY A 1 72 ? 13.520 -7.119 -1.514 1.00 91.31 72 GLY A CA 1
ATOM 572 C C . GLY A 1 72 ? 12.530 -7.874 -2.410 1.00 91.31 72 GLY A C 1
ATOM 573 O O . GLY A 1 72 ? 12.956 -8.612 -3.290 1.00 91.31 72 GLY A O 1
ATOM 574 N N . LYS A 1 73 ? 11.218 -7.693 -2.217 1.00 95.00 73 LYS A N 1
ATOM 575 C CA . LYS A 1 73 ? 10.168 -8.273 -3.065 1.00 95.00 73 LYS A CA 1
ATOM 576 C C . LYS A 1 73 ? 9.402 -7.180 -3.808 1.00 95.00 73 LYS A C 1
ATOM 578 O O . LYS A 1 73 ? 9.228 -6.077 -3.287 1.00 95.00 73 LYS A O 1
ATOM 583 N N . PHE A 1 74 ? 8.906 -7.513 -4.998 1.00 95.88 74 PHE A N 1
ATOM 584 C CA . PHE A 1 74 ? 7.991 -6.658 -5.747 1.00 95.88 74 PHE A CA 1
ATOM 585 C C . PHE A 1 74 ? 6.547 -7.011 -5.419 1.00 95.88 74 PHE A C 1
ATOM 587 O O . PHE A 1 74 ? 6.147 -8.176 -5.467 1.00 95.88 74 PHE A O 1
ATOM 594 N N . TYR A 1 75 ? 5.763 -5.983 -5.131 1.00 96.94 75 TYR A N 1
ATOM 595 C CA . TYR A 1 75 ? 4.326 -6.069 -4.927 1.00 96.94 75 TYR A CA 1
ATOM 596 C C . TYR A 1 75 ? 3.632 -5.126 -5.890 1.00 96.94 75 TYR A C 1
ATOM 598 O O . TYR A 1 75 ? 4.198 -4.113 -6.278 1.00 96.94 75 TYR A O 1
ATOM 606 N N . GLY A 1 76 ? 2.401 -5.415 -6.278 1.00 94.19 76 GLY A N 1
ATOM 607 C CA . GLY A 1 76 ? 1.734 -4.576 -7.258 1.00 94.19 76 GLY A CA 1
ATOM 608 C C . GLY A 1 76 ? 0.239 -4.754 -7.301 1.00 94.19 76 GLY A C 1
ATOM 609 O O . GLY A 1 76 ? -0.343 -5.660 -6.700 1.00 94.19 76 GLY A O 1
ATOM 610 N N . VAL A 1 77 ? -0.373 -3.856 -8.058 1.00 91.38 77 VAL A N 1
ATOM 611 C CA . VAL A 1 77 ? -1.788 -3.904 -8.407 1.00 91.38 77 VAL A CA 1
ATOM 612 C C . VAL A 1 77 ? -1.923 -3.918 -9.917 1.00 91.38 77 VAL A C 1
ATOM 614 O O . VAL A 1 77 ? -1.102 -3.337 -10.628 1.00 91.38 77 VAL A O 1
ATOM 617 N N . ARG A 1 78 ? -2.964 -4.600 -10.395 1.00 90.94 78 ARG A N 1
ATOM 618 C CA . ARG A 1 78 ? -3.316 -4.609 -11.810 1.00 90.94 78 ARG A CA 1
ATOM 619 C C . ARG A 1 78 ? -4.006 -3.289 -12.170 1.00 90.94 78 ARG A C 1
ATOM 621 O O . ARG A 1 78 ? -4.943 -2.897 -11.469 1.00 90.94 78 ARG A O 1
ATOM 628 N N . GLY A 1 79 ? -3.516 -2.618 -13.206 1.00 85.00 79 GLY A N 1
ATOM 629 C CA . GLY A 1 79 ? -4.146 -1.450 -13.814 1.00 85.00 79 GLY A CA 1
ATOM 630 C C . GLY A 1 79 ? -5.336 -1.834 -14.693 1.00 85.00 79 GLY A C 1
ATOM 631 O O . GLY A 1 79 ? -5.602 -3.016 -14.933 1.00 85.00 79 GLY A O 1
ATOM 632 N N . ALA A 1 80 ? -6.064 -0.827 -15.177 1.00 81.62 80 ALA A N 1
ATOM 633 C CA . ALA A 1 80 ? -7.187 -1.019 -16.102 1.00 81.62 80 ALA A CA 1
ATOM 634 C C . ALA A 1 80 ? -6.763 -1.624 -17.457 1.00 81.62 80 ALA A C 1
ATOM 636 O O . ALA A 1 80 ? -7.553 -2.301 -18.108 1.00 81.62 80 ALA A O 1
ATOM 637 N N . ASP A 1 81 ? -5.506 -1.417 -17.842 1.00 79.31 81 ASP A N 1
ATOM 638 C CA . ASP A 1 81 ? -4.832 -2.006 -19.005 1.00 79.31 81 ASP A CA 1
ATOM 639 C C . ASP A 1 81 ? -4.518 -3.506 -18.846 1.00 79.31 81 ASP A C 1
ATOM 641 O O . ASP A 1 81 ? -4.036 -4.157 -19.771 1.00 79.31 81 ASP A O 1
ATOM 645 N N . GLY A 1 82 ? -4.767 -4.066 -17.661 1.00 84.88 82 GLY A N 1
ATOM 646 C CA . GLY A 1 82 ? -4.465 -5.447 -17.340 1.00 84.88 82 GLY A CA 1
ATOM 647 C C . GLY A 1 82 ? -3.014 -5.695 -16.930 1.00 84.88 82 GLY A C 1
ATOM 648 O O . GLY A 1 82 ? -2.718 -6.828 -16.564 1.00 84.88 82 GLY A O 1
ATOM 649 N N . ARG A 1 83 ? -2.123 -4.700 -16.909 1.00 86.38 83 ARG A N 1
ATOM 650 C CA . ARG A 1 83 ? -0.717 -4.867 -16.491 1.00 86.38 83 ARG A CA 1
ATOM 651 C C . ARG A 1 83 ? -0.563 -4.662 -14.991 1.00 86.38 83 ARG A C 1
ATOM 653 O O . ARG A 1 83 ? -1.352 -3.944 -14.377 1.00 86.38 83 ARG A O 1
ATOM 660 N N . LYS A 1 84 ? 0.435 -5.284 -14.359 1.00 93.81 84 LYS A N 1
ATOM 661 C CA . LYS A 1 84 ? 0.744 -5.014 -12.946 1.00 93.81 84 LYS A CA 1
ATOM 662 C C . LYS A 1 84 ? 1.803 -3.933 -12.822 1.00 93.81 84 LYS A C 1
ATOM 664 O O . LYS A 1 84 ? 2.838 -4.026 -13.458 1.00 93.81 84 LYS A O 1
ATOM 669 N N . TRP A 1 85 ? 1.603 -2.976 -11.929 1.00 94.06 85 TRP A N 1
ATOM 670 C CA . TRP A 1 85 ? 2.585 -1.922 -11.664 1.00 94.06 85 TRP A CA 1
ATOM 671 C C . TRP A 1 85 ? 3.414 -2.261 -10.426 1.00 94.06 85 TRP A C 1
ATOM 673 O O . TRP A 1 85 ? 2.852 -2.466 -9.343 1.00 94.06 85 TRP A O 1
ATOM 683 N N . ALA A 1 86 ? 4.735 -2.367 -10.592 1.00 95.19 86 ALA A N 1
ATOM 684 C CA . ALA A 1 86 ? 5.626 -2.842 -9.537 1.00 95.19 86 ALA A CA 1
ATOM 685 C C . ALA A 1 86 ? 5.949 -1.746 -8.513 1.00 95.19 86 ALA A C 1
ATOM 687 O O . ALA A 1 86 ? 6.460 -0.674 -8.823 1.00 95.19 86 ALA A O 1
ATOM 688 N N . MET A 1 87 ? 5.704 -2.058 -7.253 1.00 95.44 87 MET A N 1
ATOM 689 C CA . MET A 1 87 ? 6.065 -1.267 -6.089 1.00 95.44 87 MET A CA 1
ATOM 690 C C . MET A 1 87 ? 6.984 -2.093 -5.192 1.00 95.44 87 MET A C 1
ATOM 692 O O . MET A 1 87 ? 6.884 -3.323 -5.126 1.00 95.44 87 MET A O 1
ATOM 696 N N . ARG A 1 88 ? 7.858 -1.422 -4.448 1.00 94.19 88 ARG A N 1
ATOM 697 C CA . ARG A 1 88 ? 8.703 -2.074 -3.446 1.00 94.19 88 ARG 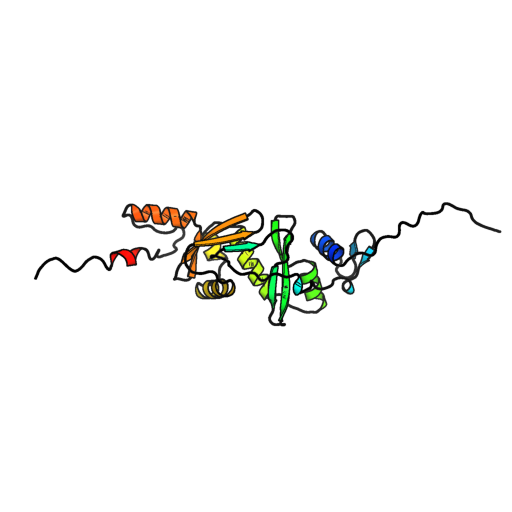A CA 1
ATOM 698 C C . ARG A 1 88 ? 9.014 -1.153 -2.282 1.00 94.19 88 ARG A C 1
ATOM 700 O O . ARG A 1 88 ? 8.745 0.045 -2.318 1.00 94.19 88 ARG A O 1
ATOM 707 N N . ILE A 1 89 ? 9.611 -1.733 -1.249 1.00 93.56 89 ILE A N 1
ATOM 708 C CA . ILE A 1 89 ? 10.231 -0.975 -0.166 1.00 93.56 89 ILE A CA 1
ATOM 709 C C . ILE A 1 89 ? 11.588 -0.474 -0.652 1.00 93.56 89 ILE A C 1
ATOM 711 O O . ILE A 1 89 ? 12.475 -1.277 -0.941 1.00 93.56 89 ILE A O 1
ATOM 715 N N . ASN A 1 90 ? 11.739 0.844 -0.738 1.00 88.50 90 ASN A N 1
ATOM 716 C CA . ASN A 1 90 ? 12.996 1.473 -1.119 1.00 88.50 90 ASN A CA 1
ATOM 717 C C . ASN A 1 90 ? 14.035 1.405 0.018 1.00 88.50 90 ASN A C 1
ATOM 719 O O . ASN A 1 90 ? 13.762 0.943 1.131 1.00 88.50 90 ASN A O 1
ATOM 723 N N . LYS A 1 91 ? 15.245 1.915 -0.235 1.00 84.94 91 LYS A N 1
ATOM 724 C CA . LYS A 1 91 ? 16.332 1.921 0.759 1.00 84.94 91 LYS A CA 1
ATOM 725 C C . LYS A 1 91 ? 16.009 2.671 2.056 1.00 84.94 91 LYS A C 1
ATOM 727 O O . LYS A 1 91 ? 16.522 2.296 3.104 1.00 84.94 91 LYS A O 1
ATOM 732 N N . ASN A 1 92 ? 15.107 3.651 1.999 1.00 84.50 92 ASN A N 1
ATOM 733 C CA . ASN A 1 92 ? 14.652 4.429 3.157 1.00 84.50 92 ASN A CA 1
ATOM 734 C C . ASN A 1 92 ? 13.531 3.725 3.950 1.00 84.50 92 ASN A C 1
ATOM 736 O O . ASN A 1 92 ? 13.013 4.276 4.921 1.00 84.50 92 ASN A O 1
ATOM 740 N N . GLY A 1 93 ? 13.120 2.523 3.535 1.00 87.06 93 GLY A N 1
ATOM 741 C CA . GLY A 1 93 ? 12.047 1.772 4.182 1.00 87.06 93 GLY A CA 1
ATOM 742 C C . GLY A 1 93 ? 10.637 2.211 3.775 1.00 87.06 93 GLY A C 1
ATOM 743 O O . GLY A 1 93 ? 9.669 1.772 4.393 1.00 87.06 93 GLY A O 1
ATOM 744 N N . ASP A 1 94 ? 10.494 3.054 2.750 1.00 87.56 94 ASP A N 1
ATOM 745 C CA . ASP A 1 94 ? 9.190 3.475 2.240 1.00 87.56 94 ASP A CA 1
ATOM 746 C C . ASP A 1 94 ? 8.723 2.563 1.112 1.00 87.56 94 ASP A C 1
ATOM 748 O O . ASP A 1 94 ? 9.453 2.318 0.153 1.00 87.56 94 ASP A O 1
ATOM 752 N N . PHE A 1 95 ? 7.468 2.129 1.180 1.00 92.88 95 PHE A N 1
ATOM 753 C CA . PHE A 1 95 ? 6.811 1.475 0.055 1.00 92.88 95 PHE A CA 1
ATOM 754 C C . PHE A 1 95 ? 6.461 2.508 -1.019 1.00 92.88 95 PHE A C 1
ATOM 756 O O . PHE A 1 95 ? 5.798 3.495 -0.695 1.00 92.88 95 PHE A O 1
ATOM 763 N N . ARG A 1 96 ? 6.917 2.320 -2.265 1.00 91.06 96 ARG A N 1
ATOM 764 C CA . ARG A 1 96 ? 6.705 3.246 -3.396 1.00 91.06 96 ARG A CA 1
ATOM 765 C C . ARG A 1 96 ? 6.630 2.504 -4.731 1.00 91.06 96 ARG A C 1
ATOM 767 O O . ARG A 1 96 ? 7.112 1.379 -4.839 1.00 91.06 96 ARG A O 1
ATOM 774 N N . LEU A 1 97 ? 6.032 3.156 -5.732 1.00 92.00 97 LEU A N 1
ATOM 775 C CA . LEU A 1 97 ? 6.149 2.763 -7.141 1.00 92.00 97 LEU A CA 1
ATOM 776 C C . LEU A 1 97 ? 7.622 2.798 -7.548 1.00 92.00 97 LEU A C 1
ATOM 778 O O . LEU A 1 97 ? 8.317 3.753 -7.201 1.00 92.00 97 LEU A O 1
ATOM 782 N N . MET A 1 98 ? 8.072 1.765 -8.257 1.00 91.38 98 MET A N 1
ATOM 783 C CA . MET A 1 98 ? 9.424 1.725 -8.804 1.00 91.38 98 MET A CA 1
ATOM 784 C C . MET A 1 98 ? 9.646 2.899 -9.756 1.00 91.38 98 MET A C 1
ATOM 786 O O . MET A 1 98 ? 8.773 3.242 -10.562 1.00 91.38 98 MET A O 1
ATOM 790 N N . HIS A 1 99 ? 10.827 3.506 -9.690 1.00 87.62 99 HIS A N 1
ATOM 791 C CA . HIS A 1 99 ? 11.171 4.612 -10.571 1.00 87.62 99 HIS A CA 1
ATOM 792 C C . HIS A 1 99 ? 11.176 4.172 -12.040 1.00 87.62 99 HIS A C 1
ATOM 794 O O . HIS A 1 99 ? 10.622 4.877 -12.880 1.00 87.62 99 HIS A O 1
ATOM 800 N N . SER A 1 100 ? 11.675 2.964 -12.331 1.00 88.81 100 SER A N 1
ATOM 801 C CA . SER A 1 100 ? 11.626 2.364 -13.673 1.00 88.81 100 SER A CA 1
ATOM 802 C C . SER A 1 100 ? 10.200 2.230 -14.217 1.00 88.81 100 SER A C 1
ATOM 804 O O . SER A 1 100 ? 9.952 2.584 -15.361 1.00 88.81 100 SER A O 1
ATOM 806 N N . GLU A 1 101 ? 9.236 1.807 -13.394 1.00 91.44 101 GLU A N 1
ATOM 807 C CA . GLU A 1 101 ? 7.822 1.726 -13.794 1.00 91.44 101 GLU A CA 1
ATOM 808 C C . GLU A 1 101 ? 7.235 3.112 -14.092 1.00 91.44 101 GLU A C 1
ATOM 810 O O . GLU A 1 101 ? 6.453 3.268 -15.026 1.00 91.44 101 GLU A O 1
ATOM 815 N N . SER A 1 102 ? 7.630 4.130 -13.321 1.00 88.19 102 SER A N 1
ATOM 816 C CA . SER A 1 102 ? 7.179 5.512 -13.533 1.00 88.19 102 SER A CA 1
ATOM 817 C C . SER A 1 102 ? 7.730 6.099 -14.837 1.00 88.19 102 SER A C 1
ATOM 819 O O . SER A 1 102 ? 7.014 6.798 -15.550 1.00 88.19 102 SER A O 1
ATOM 821 N N . LEU A 1 103 ? 8.999 5.813 -15.137 1.00 86.88 103 LEU A N 1
ATOM 822 C CA . LEU A 1 103 ? 9.676 6.225 -16.366 1.00 86.88 103 LEU A CA 1
ATOM 823 C C . LEU A 1 103 ? 9.095 5.511 -17.591 1.00 86.88 103 LEU A C 1
ATOM 825 O O . LEU A 1 103 ? 8.744 6.179 -18.559 1.00 86.88 103 LEU A O 1
ATOM 829 N N . TYR A 1 104 ? 8.899 4.192 -17.503 1.00 88.62 104 TYR A N 1
ATOM 830 C CA . TYR A 1 104 ? 8.249 3.398 -18.545 1.00 88.62 104 TYR A CA 1
ATOM 831 C C . TYR A 1 104 ? 6.847 3.933 -18.868 1.00 88.62 104 TYR A C 1
ATOM 833 O O . TYR A 1 104 ? 6.518 4.180 -20.026 1.00 88.62 104 TYR A O 1
ATOM 841 N N . ALA A 1 105 ? 6.030 4.181 -17.837 1.00 88.25 105 ALA A N 1
ATOM 842 C CA . ALA A 1 105 ? 4.687 4.717 -18.027 1.00 88.25 105 ALA A CA 1
ATOM 843 C C . ALA A 1 105 ? 4.696 6.086 -18.712 1.00 88.25 105 ALA A C 1
ATOM 845 O O . ALA A 1 105 ? 3.879 6.339 -19.592 1.00 88.25 105 ALA A O 1
ATOM 846 N N . TRP A 1 106 ? 5.614 6.970 -18.317 1.00 85.88 106 TRP A N 1
ATOM 847 C CA . TRP A 1 106 ? 5.740 8.293 -18.921 1.00 85.88 106 TRP A CA 1
ATOM 848 C C . TRP A 1 106 ? 6.096 8.211 -20.408 1.00 85.88 106 TRP A C 1
ATOM 850 O O . TRP A 1 106 ? 5.435 8.857 -21.220 1.00 85.88 106 TRP A O 1
ATOM 860 N N . ASP A 1 107 ? 7.083 7.384 -20.747 1.00 87.25 107 ASP A N 1
ATOM 861 C CA . ASP A 1 107 ? 7.566 7.192 -22.115 1.00 87.25 107 ASP A CA 1
ATOM 862 C C . ASP A 1 107 ? 6.474 6.635 -23.046 1.00 87.25 107 ASP A C 1
ATOM 864 O O . ASP A 1 107 ? 6.320 7.064 -24.186 1.00 87.25 107 ASP A O 1
ATOM 868 N N . HIS A 1 108 ? 5.619 5.760 -22.512 1.00 86.81 108 HIS A N 1
ATOM 869 C CA . HIS A 1 108 ? 4.532 5.124 -23.259 1.00 86.81 108 HIS A CA 1
ATOM 870 C C . HIS A 1 108 ? 3.184 5.868 -23.149 1.00 86.81 108 HIS A C 1
ATOM 872 O O . HIS A 1 108 ? 2.163 5.393 -23.651 1.00 86.81 108 HIS A O 1
ATOM 878 N N . GLY A 1 109 ? 3.140 7.035 -22.491 1.00 86.75 109 GLY A N 1
ATOM 879 C CA . GLY A 1 109 ? 1.904 7.805 -22.287 1.00 86.75 109 GLY A CA 1
ATOM 880 C C . GLY A 1 109 ? 0.863 7.115 -21.389 1.00 86.75 109 GLY A C 1
ATOM 881 O O . GLY A 1 109 ? -0.327 7.441 -21.435 1.00 86.75 109 GLY A O 1
ATOM 882 N N . GLU A 1 110 ? 1.293 6.161 -20.568 1.00 86.25 110 GLU A N 1
ATOM 883 C CA . GLU A 1 110 ? 0.463 5.365 -19.668 1.00 86.25 110 GLU A CA 1
ATOM 884 C C . GLU A 1 110 ? 0.278 6.052 -18.305 1.00 86.25 110 GLU A C 1
ATOM 886 O O . GLU A 1 110 ? 1.042 6.923 -17.882 1.00 86.25 110 GLU A O 1
ATOM 891 N N . LYS A 1 111 ? -0.780 5.669 -17.581 1.00 83.44 111 LYS A N 1
ATOM 892 C CA . LYS A 1 111 ? -1.082 6.203 -16.245 1.00 83.44 111 LYS A CA 1
ATOM 893 C C . LYS A 1 111 ? -1.194 5.075 -15.232 1.00 83.44 111 LYS A C 1
ATOM 895 O O . LYS A 1 111 ? -2.071 4.227 -15.340 1.00 83.44 111 LYS A O 1
ATOM 900 N N . CYS A 1 112 ? -0.406 5.144 -14.166 1.00 84.88 112 CYS A N 1
ATOM 901 C CA . CYS A 1 112 ? -0.399 4.142 -13.094 1.00 84.88 112 CYS A CA 1
ATOM 902 C C . CYS A 1 112 ? -1.364 4.498 -11.947 1.00 84.88 112 CYS A C 1
ATOM 904 O O . CYS A 1 112 ? -0.987 4.456 -10.772 1.00 84.88 112 CYS A O 1
ATOM 906 N N . LYS A 1 113 ? -2.601 4.917 -12.252 1.00 87.88 113 LYS A N 1
ATOM 907 C CA . LYS A 1 113 ? -3.522 5.486 -11.246 1.00 87.88 113 LYS A CA 1
ATOM 908 C C . LYS A 1 113 ? -3.757 4.534 -10.068 1.00 87.88 113 LYS A C 1
ATOM 910 O O . LYS A 1 113 ? -3.683 4.950 -8.913 1.00 87.88 113 LYS A O 1
ATOM 915 N N . GLU A 1 114 ? -3.996 3.257 -10.345 1.00 89.38 114 GLU A N 1
ATOM 916 C CA . GLU A 1 114 ? -4.254 2.234 -9.332 1.00 89.38 114 GLU A CA 1
ATOM 917 C C . GLU A 1 114 ? -3.044 2.019 -8.419 1.00 89.38 114 GLU A C 1
ATOM 919 O O . GLU A 1 114 ? -3.218 1.782 -7.221 1.00 89.38 114 GLU A O 1
ATOM 924 N N . ALA A 1 115 ? -1.827 2.121 -8.962 1.00 90.19 115 ALA A N 1
ATOM 925 C CA . ALA A 1 115 ? -0.601 2.017 -8.182 1.00 90.19 115 ALA A CA 1
ATOM 926 C C . ALA A 1 115 ? -0.434 3.213 -7.245 1.00 90.19 115 ALA A C 1
ATOM 928 O O . ALA A 1 115 ? -0.101 3.015 -6.081 1.00 90.19 115 ALA A O 1
ATOM 929 N N . TYR A 1 116 ? -0.742 4.432 -7.699 1.00 87.75 116 TYR A N 1
ATOM 930 C CA . TYR A 1 116 ? -0.736 5.612 -6.832 1.00 87.75 116 TYR A CA 1
ATOM 931 C C . TYR A 1 116 ? -1.793 5.531 -5.725 1.00 87.75 116 TYR A C 1
ATOM 933 O O . TYR A 1 116 ? -1.490 5.849 -4.576 1.00 87.75 116 TYR A O 1
ATOM 941 N N . GLU A 1 117 ? -3.006 5.057 -6.030 1.00 88.00 117 GLU A N 1
ATOM 942 C CA . GLU A 1 117 ? -4.038 4.818 -5.010 1.00 88.00 117 GLU A CA 1
ATOM 943 C C . GLU A 1 117 ? -3.587 3.757 -3.992 1.00 88.00 117 GLU A C 1
ATOM 945 O O . GLU A 1 117 ? -3.742 3.943 -2.783 1.00 88.00 117 GLU A O 1
ATOM 950 N N . CYS A 1 118 ? -2.988 2.656 -4.461 1.00 90.94 118 CYS A N 1
ATOM 951 C CA . CYS A 1 118 ? -2.431 1.619 -3.593 1.00 90.94 118 CYS A CA 1
ATOM 952 C C . CYS A 1 118 ? -1.299 2.153 -2.712 1.00 90.94 118 CYS A C 1
ATOM 954 O O . CYS A 1 118 ? -1.264 1.886 -1.510 1.00 90.94 118 CYS A O 1
ATOM 956 N N . TRP A 1 119 ? -0.374 2.901 -3.306 1.00 90.06 119 TRP A N 1
ATOM 957 C CA . TRP A 1 119 ? 0.741 3.518 -2.610 1.00 90.06 119 TRP A CA 1
ATOM 958 C C . TRP A 1 119 ? 0.254 4.470 -1.519 1.00 90.06 119 TRP A C 1
ATOM 960 O O . TRP A 1 119 ? 0.686 4.337 -0.376 1.00 90.06 119 TRP A O 1
ATOM 970 N N . GLY A 1 120 ? -0.673 5.377 -1.842 1.00 87.62 120 GLY A N 1
ATOM 971 C CA . GLY A 1 120 ? -1.247 6.322 -0.883 1.00 87.62 120 GLY A CA 1
ATOM 972 C C . GLY A 1 120 ? -1.886 5.612 0.311 1.00 87.62 120 GLY A C 1
ATOM 973 O O . GLY A 1 120 ? -1.583 5.946 1.454 1.00 87.62 120 GLY A O 1
ATOM 974 N N . PHE A 1 121 ? -2.676 4.567 0.045 1.00 88.75 121 PHE A N 1
ATOM 975 C CA . PHE A 1 121 ? -3.292 3.719 1.070 1.00 88.75 121 PHE A CA 1
ATOM 976 C C . PHE A 1 121 ? -2.255 3.056 1.998 1.00 88.75 121 PHE A C 1
ATOM 978 O O . PHE A 1 121 ? -2.276 3.234 3.218 1.00 88.75 121 PHE A O 1
ATOM 985 N N . ILE A 1 122 ? -1.304 2.306 1.431 1.00 91.81 122 ILE A N 1
ATOM 986 C CA . ILE A 1 122 ? -0.295 1.593 2.230 1.00 91.81 122 ILE A CA 1
ATOM 987 C C . ILE A 1 122 ? 0.607 2.580 2.974 1.00 91.81 122 ILE A C 1
ATOM 989 O O . ILE A 1 122 ? 0.954 2.337 4.131 1.00 91.81 122 ILE A O 1
ATOM 993 N N . ARG A 1 123 ? 0.966 3.707 2.348 1.00 88.81 123 ARG A N 1
ATOM 994 C CA . ARG A 1 123 ? 1.749 4.768 2.982 1.00 88.81 123 ARG A CA 1
ATOM 995 C C . ARG A 1 123 ? 1.008 5.298 4.199 1.00 88.81 123 ARG A C 1
ATOM 997 O O . ARG A 1 123 ? 1.536 5.164 5.295 1.00 88.81 123 ARG A O 1
ATOM 1004 N N . ALA A 1 124 ? -0.208 5.813 4.036 1.00 86.75 124 ALA A N 1
ATOM 1005 C CA . ALA A 1 124 ? -0.981 6.382 5.136 1.00 86.75 124 ALA A CA 1
ATOM 1006 C C . ALA A 1 124 ? -1.054 5.420 6.338 1.00 86.75 124 ALA A C 1
ATOM 1008 O O . ALA A 1 124 ? -0.733 5.800 7.457 1.00 86.75 124 ALA A O 1
ATOM 1009 N N . LEU A 1 125 ? -1.328 4.129 6.122 1.00 90.06 125 LEU A N 1
ATOM 1010 C CA . LEU A 1 125 ? -1.406 3.165 7.232 1.00 90.06 125 LEU A CA 1
ATOM 1011 C C . LEU A 1 125 ? -0.050 2.721 7.806 1.00 90.06 125 LEU A C 1
ATOM 1013 O O . LEU A 1 125 ? -0.005 2.181 8.911 1.00 90.06 125 LEU A O 1
ATOM 1017 N N . SER A 1 126 ? 1.057 2.903 7.087 1.00 89.88 126 SER A N 1
ATOM 1018 C CA . SER A 1 126 ? 2.386 2.460 7.537 1.00 89.88 126 SER A CA 1
ATOM 1019 C C . SER A 1 126 ? 3.238 3.562 8.165 1.00 89.88 126 SER A C 1
ATOM 1021 O O . SER A 1 126 ? 4.087 3.236 8.995 1.00 89.88 126 SER A O 1
ATOM 1023 N N . VAL A 1 127 ? 3.034 4.842 7.818 1.00 85.75 127 VAL A N 1
ATOM 1024 C CA . VAL A 1 127 ? 3.814 5.956 8.403 1.00 85.75 127 VAL A CA 1
ATOM 1025 C C . VAL A 1 127 ? 3.151 6.605 9.612 1.00 85.75 127 VAL A C 1
ATOM 1027 O O . VAL A 1 127 ? 3.868 7.134 10.455 1.00 85.75 127 VAL A O 1
ATOM 1030 N N . THR A 1 128 ? 1.820 6.580 9.718 1.00 80.62 128 THR A N 1
ATOM 1031 C CA . THR A 1 128 ? 1.109 7.174 10.858 1.00 80.62 128 THR A CA 1
ATOM 1032 C C . THR A 1 128 ? 0.318 6.131 11.635 1.00 80.62 128 THR A C 1
ATOM 1034 O O . THR A 1 128 ? -0.235 5.182 11.079 1.00 80.62 128 THR A O 1
ATOM 1037 N N . SER A 1 129 ? 0.268 6.319 12.951 1.00 80.69 129 SER A N 1
ATOM 1038 C CA . SER A 1 129 ? -0.584 5.574 13.874 1.00 80.69 129 SER A CA 1
ATOM 1039 C C . SER A 1 129 ? -1.606 6.491 14.549 1.00 80.69 129 SER A C 1
ATOM 1041 O O . SER A 1 129 ? -2.048 6.192 15.654 1.00 80.69 129 SER A O 1
ATOM 1043 N N . LEU A 1 130 ? -1.932 7.635 13.937 1.00 76.94 130 LEU A N 1
ATOM 1044 C CA . LEU A 1 130 ? -2.840 8.638 14.493 1.00 76.94 130 LEU A CA 1
ATOM 1045 C C . LEU A 1 130 ? -4.209 8.553 13.821 1.00 76.94 130 LEU A C 1
ATOM 1047 O O . LEU A 1 130 ? -4.307 8.693 12.605 1.00 76.94 130 LEU A O 1
ATOM 1051 N N . THR A 1 131 ? -5.270 8.407 14.615 1.00 78.00 131 THR A N 1
ATOM 1052 C CA . THR A 1 131 ? -6.650 8.352 14.104 1.00 78.00 131 THR A CA 1
ATOM 1053 C C . THR A 1 131 ? -7.024 9.596 13.286 1.00 78.00 131 THR A C 1
ATOM 1055 O O . THR A 1 131 ? -7.569 9.461 12.196 1.00 78.00 131 THR A O 1
ATOM 1058 N N . VAL A 1 132 ? -6.665 10.798 13.757 1.00 70.69 132 VAL A N 1
ATOM 1059 C CA . VAL A 1 132 ? -6.984 12.072 13.074 1.00 70.69 132 VAL A CA 1
ATOM 1060 C C . VAL A 1 132 ? -6.390 12.167 11.669 1.00 70.69 132 VAL A C 1
ATOM 1062 O O . VAL A 1 132 ? -7.014 12.709 10.762 1.00 70.69 132 VAL A O 1
ATOM 1065 N N . ALA A 1 133 ? -5.201 11.596 11.463 1.00 66.56 133 ALA A N 1
ATOM 1066 C CA . ALA A 1 133 ? -4.567 11.606 10.153 1.00 66.56 133 ALA A CA 1
ATOM 1067 C C . ALA A 1 133 ? -5.401 10.810 9.146 1.00 66.56 133 ALA A C 1
ATOM 1069 O O . ALA A 1 133 ? -5.449 11.171 7.977 1.00 66.56 133 ALA A O 1
ATOM 1070 N N . PHE A 1 134 ? -6.127 9.783 9.595 1.00 70.75 134 PHE A N 1
ATOM 1071 C CA . PHE A 1 134 ? -6.986 9.021 8.706 1.00 70.75 134 PHE A CA 1
ATOM 1072 C C . PHE A 1 134 ? -8.264 9.751 8.335 1.00 70.75 134 PHE A C 1
ATOM 1074 O O . PHE A 1 134 ? -8.681 9.639 7.196 1.00 70.75 134 PHE A O 1
ATOM 1081 N N . GLU A 1 135 ? -8.857 10.543 9.220 1.00 67.69 135 GLU A N 1
ATOM 1082 C CA . GLU A 1 135 ? -10.020 11.360 8.843 1.00 67.69 135 GLU A CA 1
ATOM 1083 C C . GLU A 1 135 ? -9.663 12.434 7.804 1.00 67.69 135 GLU A C 1
ATOM 1085 O O . GLU A 1 135 ? -10.505 12.818 6.997 1.00 67.69 135 GLU A O 1
ATOM 1090 N N . MET A 1 136 ? -8.408 12.895 7.802 1.00 64.00 136 MET A N 1
ATOM 1091 C CA . MET A 1 136 ? -7.905 13.874 6.836 1.00 64.00 136 MET A CA 1
ATOM 1092 C C . MET A 1 136 ? -7.416 13.240 5.526 1.00 64.00 136 MET A C 1
ATOM 1094 O O . MET A 1 136 ? -7.623 13.804 4.454 1.00 64.00 136 MET A O 1
ATOM 1098 N N . GLU A 1 137 ? -6.723 12.101 5.604 1.00 66.00 137 GLU A N 1
ATOM 1099 C CA . GLU A 1 137 ? -6.107 11.440 4.446 1.00 66.00 137 GLU A CA 1
ATOM 1100 C C . GLU A 1 137 ? -7.051 10.451 3.756 1.00 66.00 137 GLU A C 1
ATOM 1102 O O . GLU A 1 137 ? -6.902 10.190 2.557 1.00 66.00 137 GLU A O 1
ATOM 1107 N N . TYR A 1 138 ? -8.022 9.895 4.486 1.00 64.12 138 TYR A N 1
ATOM 1108 C CA . TYR A 1 138 ? -8.981 8.956 3.932 1.00 64.12 138 TYR A CA 1
ATOM 1109 C C . TYR A 1 138 ? -10.282 9.624 3.518 1.00 64.12 138 TYR A C 1
ATOM 1111 O O . TYR A 1 138 ? -10.980 10.306 4.259 1.00 64.12 138 TYR A O 1
ATOM 1119 N N . LYS A 1 139 ? -10.586 9.317 2.264 1.00 66.44 139 LYS A N 1
ATOM 1120 C CA . LYS A 1 139 ? -11.874 9.324 1.593 1.00 66.44 139 LYS A CA 1
ATOM 1121 C C . LYS A 1 139 ? -13.046 8.833 2.474 1.00 66.44 139 LYS A C 1
ATOM 1123 O O . LYS A 1 139 ? -12.852 8.221 3.518 1.00 66.44 139 LYS A O 1
ATOM 1128 N N . THR A 1 140 ? -14.275 9.071 2.020 1.00 81.19 140 THR A N 1
ATOM 1129 C CA . THR A 1 140 ? -15.520 8.720 2.736 1.00 81.19 140 THR A CA 1
ATOM 1130 C C . THR A 1 140 ? -15.550 7.253 3.218 1.00 81.19 140 THR A C 1
ATOM 1132 O O . THR A 1 140 ? -14.904 6.401 2.603 1.00 81.19 140 THR A O 1
ATOM 1135 N N . PRO A 1 141 ? -16.350 6.897 4.246 1.00 82.81 141 PRO A N 1
ATOM 1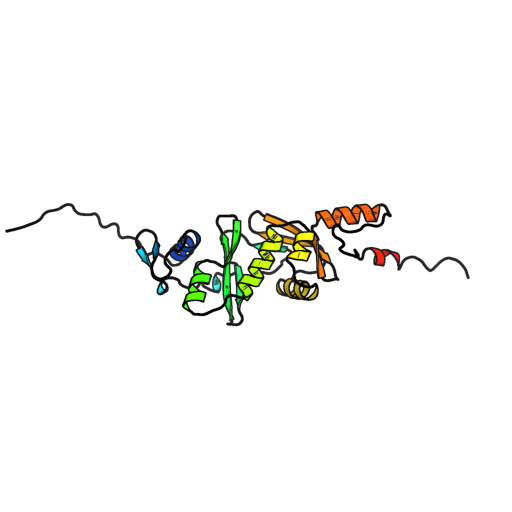136 C CA . PRO A 1 141 ? -16.515 5.507 4.691 1.00 82.81 141 PRO A CA 1
ATOM 1137 C C . PRO A 1 141 ? -16.724 4.478 3.566 1.00 82.81 141 PRO A C 1
ATOM 1139 O O . PRO A 1 141 ? -16.141 3.399 3.582 1.00 82.81 141 PRO A O 1
ATOM 1142 N N . VAL A 1 142 ? -17.491 4.842 2.535 1.00 85.12 142 VAL A N 1
ATOM 1143 C CA . VAL A 1 142 ? -17.769 3.991 1.364 1.00 85.12 142 VAL A CA 1
ATOM 1144 C C . VAL A 1 142 ? -16.501 3.695 0.559 1.00 85.12 142 VAL A C 1
ATOM 1146 O O . VAL A 1 142 ? -16.293 2.587 0.063 1.00 85.12 142 VAL A O 1
ATOM 1149 N N . GLU A 1 143 ? -15.633 4.687 0.404 1.00 85.25 143 GLU A N 1
ATOM 1150 C CA . GLU A 1 143 ? -14.374 4.537 -0.317 1.00 85.25 143 GLU A CA 1
ATOM 1151 C C . GLU A 1 143 ? -13.358 3.722 0.490 1.00 85.25 143 GLU A C 1
ATOM 1153 O O . GLU A 1 143 ? -12.641 2.911 -0.103 1.00 85.25 143 GLU A O 1
ATOM 1158 N N . VAL A 1 144 ? -13.335 3.884 1.820 1.00 87.00 144 VAL A N 1
ATOM 1159 C CA . VAL A 1 144 ? -12.567 3.016 2.727 1.00 87.00 144 VAL A CA 1
ATOM 1160 C C . VAL A 1 144 ? -13.021 1.569 2.566 1.00 87.00 144 VAL A C 1
ATOM 1162 O O . VAL A 1 144 ? -12.190 0.707 2.286 1.00 87.00 144 VAL A O 1
ATOM 1165 N N . ASP A 1 145 ? -14.327 1.305 2.637 1.00 89.44 145 ASP A N 1
ATOM 1166 C CA . ASP A 1 145 ? -14.889 -0.039 2.478 1.00 89.44 145 ASP A CA 1
ATOM 1167 C C . ASP A 1 145 ? -14.504 -0.660 1.133 1.00 89.44 145 ASP A C 1
ATOM 1169 O O . ASP A 1 145 ? -14.031 -1.797 1.079 1.00 89.44 145 ASP A O 1
ATOM 1173 N N . ARG A 1 146 ? -14.619 0.104 0.040 1.00 89.31 146 ARG A N 1
ATOM 1174 C CA . ARG A 1 146 ? -14.215 -0.340 -1.303 1.00 89.31 146 ARG A CA 1
ATOM 1175 C C . ARG A 1 146 ? -12.739 -0.746 -1.350 1.00 89.31 146 ARG A C 1
ATOM 1177 O O . ARG A 1 146 ? -12.392 -1.772 -1.937 1.00 89.31 146 ARG A O 1
ATOM 1184 N N . ILE A 1 147 ? -11.861 0.057 -0.750 1.00 89.62 147 ILE A N 1
ATOM 1185 C CA . ILE A 1 147 ? -10.419 -0.212 -0.692 1.00 89.62 147 ILE A CA 1
ATOM 1186 C C . ILE A 1 147 ? -10.138 -1.446 0.177 1.00 89.62 147 ILE A C 1
ATOM 1188 O O . ILE A 1 147 ? -9.395 -2.338 -0.231 1.00 89.62 147 ILE A O 1
ATOM 1192 N N . PHE A 1 148 ? -10.758 -1.541 1.349 1.00 92.88 148 PHE A N 1
ATOM 1193 C CA . PHE A 1 148 ? -10.537 -2.636 2.291 1.00 92.88 148 PHE A CA 1
ATOM 1194 C C . PHE A 1 148 ? -11.024 -3.968 1.721 1.00 92.88 148 PHE A C 1
ATOM 1196 O O . PHE A 1 148 ? -10.291 -4.957 1.775 1.00 92.88 148 PHE A O 1
ATOM 1203 N N . GLN A 1 149 ? -12.191 -3.983 1.072 1.00 92.50 149 GLN A N 1
ATOM 1204 C CA . GLN A 1 149 ? -12.694 -5.145 0.339 1.00 92.50 149 GLN A CA 1
ATOM 1205 C C . GLN A 1 149 ? -11.733 -5.569 -0.775 1.00 92.50 149 GLN A C 1
ATOM 1207 O O . GLN A 1 149 ? -11.406 -6.754 -0.879 1.00 92.50 149 GLN A O 1
ATOM 1212 N N . LYS A 1 150 ? -11.206 -4.614 -1.560 1.00 91.75 150 LYS A N 1
ATOM 1213 C CA . LYS A 1 150 ? -10.210 -4.891 -2.610 1.00 91.75 150 LYS A CA 1
ATOM 1214 C C . LYS A 1 150 ? -8.991 -5.625 -2.052 1.00 91.75 150 LYS A C 1
ATOM 1216 O O . LYS A 1 150 ? -8.525 -6.572 -2.683 1.00 91.75 150 LYS A O 1
ATOM 1221 N N . TYR A 1 151 ? -8.500 -5.245 -0.875 1.00 93.38 151 TYR A N 1
ATOM 1222 C CA . TYR A 1 151 ? -7.341 -5.888 -0.249 1.00 93.38 151 TYR A CA 1
ATOM 1223 C C . TYR A 1 151 ? -7.695 -7.051 0.688 1.00 93.38 151 TYR A C 1
ATOM 1225 O O . TYR A 1 151 ? -6.801 -7.660 1.271 1.00 93.38 151 TYR A O 1
ATOM 1233 N N . GLY A 1 152 ? -8.975 -7.409 0.816 1.00 95.69 152 GLY A N 1
ATOM 1234 C CA . GLY A 1 152 ? -9.430 -8.499 1.679 1.00 95.69 152 GLY A CA 1
ATOM 1235 C C . GLY A 1 152 ? -9.304 -8.201 3.175 1.00 95.69 152 GLY A C 1
ATOM 1236 O O . GLY A 1 152 ? -9.173 -9.137 3.965 1.00 95.69 152 GLY A O 1
ATOM 1237 N N . ILE A 1 153 ? -9.300 -6.929 3.577 1.00 96.31 153 ILE A N 1
ATOM 1238 C CA . ILE A 1 153 ? -9.371 -6.525 4.985 1.00 96.31 153 ILE A CA 1
ATOM 1239 C C . ILE A 1 153 ? -10.836 -6.577 5.434 1.00 96.31 153 ILE A C 1
ATOM 1241 O O . ILE A 1 153 ? -11.736 -6.094 4.752 1.00 96.31 153 ILE A O 1
ATOM 1245 N N . ARG A 1 154 ? -11.074 -7.181 6.595 1.00 95.19 154 ARG A N 1
ATOM 1246 C CA . ARG A 1 154 ? -12.382 -7.338 7.238 1.00 95.19 154 ARG A CA 1
ATOM 1247 C C . ARG A 1 154 ? -12.480 -6.423 8.455 1.00 95.19 154 ARG A C 1
ATOM 1249 O O . ARG A 1 154 ? -11.463 -6.107 9.076 1.00 95.19 154 ARG A O 1
ATO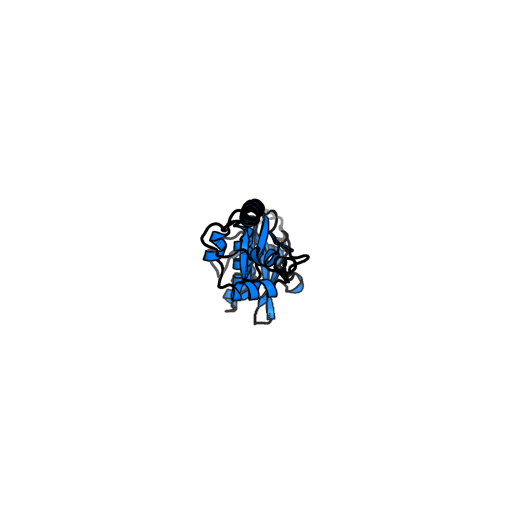M 1256 N N . HIS A 1 155 ? -13.706 -6.053 8.829 1.00 91.81 155 HIS A N 1
ATOM 1257 C CA . HIS A 1 155 ? -13.971 -5.311 10.066 1.00 91.81 155 HIS A CA 1
ATOM 1258 C C . HIS A 1 155 ? -13.349 -5.996 11.290 1.00 91.81 155 HIS A C 1
ATOM 1260 O O . HIS A 1 155 ? -13.300 -7.226 11.377 1.00 91.81 155 HIS A O 1
ATOM 1266 N N . GLY A 1 156 ? -12.922 -5.189 12.258 1.00 91.94 156 GLY A N 1
ATOM 1267 C CA . GLY A 1 156 ? -12.160 -5.624 13.423 1.00 91.94 156 GLY A CA 1
ATOM 1268 C C . GLY A 1 156 ? -10.712 -5.146 13.375 1.00 91.94 156 GLY A C 1
ATOM 1269 O O . GLY A 1 156 ? -10.381 -4.182 12.684 1.00 91.94 156 GLY A O 1
ATOM 1270 N N . PHE A 1 157 ? -9.843 -5.806 14.141 1.00 95.25 157 PHE A N 1
ATOM 1271 C CA . PHE A 1 157 ? -8.423 -5.468 14.145 1.00 95.25 157 PHE A CA 1
ATOM 1272 C C . PHE A 1 157 ? -7.731 -5.967 12.885 1.00 95.25 157 PHE A C 1
ATOM 1274 O O . PHE A 1 157 ? -7.857 -7.141 12.533 1.00 95.25 157 PHE A O 1
ATOM 1281 N N . PHE A 1 158 ? -6.971 -5.085 12.248 1.00 97.06 158 PHE A N 1
ATOM 1282 C CA . PHE A 1 158 ? -6.133 -5.397 11.101 1.00 97.06 158 PHE A CA 1
ATOM 1283 C C . PHE A 1 158 ? -4.741 -4.795 11.282 1.00 97.06 158 PHE A C 1
ATOM 1285 O O . PHE A 1 158 ? -4.560 -3.822 12.019 1.00 97.06 158 PHE A O 1
ATOM 1292 N N . THR A 1 159 ? -3.757 -5.373 10.600 1.00 97.25 159 THR A N 1
ATOM 1293 C CA . THR A 1 159 ? -2.356 -4.956 10.710 1.00 97.25 159 THR A CA 1
ATOM 1294 C C . THR A 1 159 ? -1.765 -4.706 9.327 1.00 97.25 159 THR A C 1
ATOM 1296 O O . THR A 1 159 ? -1.952 -5.495 8.403 1.00 97.25 159 THR A O 1
ATOM 1299 N N . ILE A 1 160 ? -1.016 -3.616 9.189 1.00 96.12 160 ILE A N 1
ATOM 1300 C CA . ILE A 1 160 ? -0.197 -3.336 8.009 1.00 96.12 160 ILE A CA 1
ATOM 1301 C C . ILE A 1 160 ? 1.266 -3.447 8.425 1.00 96.12 160 ILE A C 1
ATOM 1303 O O . ILE A 1 160 ? 1.713 -2.734 9.325 1.00 96.12 160 ILE A O 1
ATOM 1307 N N . ARG A 1 161 ? 2.001 -4.356 7.779 1.00 96.56 161 ARG A N 1
ATOM 1308 C CA . ARG A 1 161 ? 3.443 -4.550 7.956 1.00 96.56 161 ARG A CA 1
ATOM 1309 C C . ARG A 1 161 ? 4.164 -4.162 6.678 1.00 96.56 161 ARG A C 1
ATOM 1311 O O . ARG A 1 161 ? 3.900 -4.745 5.628 1.00 96.56 161 ARG A O 1
ATOM 1318 N N . VAL A 1 162 ? 5.059 -3.189 6.770 1.00 96.12 162 VAL A N 1
ATOM 1319 C CA . VAL A 1 162 ? 5.878 -2.706 5.654 1.00 96.12 162 VAL A CA 1
ATOM 1320 C C . VAL A 1 162 ? 7.323 -2.690 6.123 1.00 96.12 162 VAL A C 1
ATOM 1322 O O . VAL A 1 162 ? 7.742 -1.789 6.850 1.00 96.12 162 VAL A O 1
ATOM 1325 N N . GLY A 1 163 ? 8.076 -3.719 5.733 1.00 94.69 163 GLY A N 1
ATOM 1326 C CA . GLY A 1 163 ? 9.441 -3.922 6.205 1.00 94.69 163 GLY A CA 1
ATOM 1327 C C . GLY A 1 163 ? 9.456 -4.057 7.725 1.00 94.69 163 GLY A C 1
ATOM 1328 O O . GLY A 1 163 ? 8.819 -4.950 8.276 1.00 94.69 163 GLY A O 1
ATOM 1329 N N . GLU A 1 164 ? 10.152 -3.144 8.396 1.00 92.38 164 GLU A N 1
ATOM 1330 C CA . GLU A 1 164 ? 10.259 -3.110 9.861 1.00 92.38 164 GLU A CA 1
ATOM 1331 C C . GLU A 1 164 ? 9.085 -2.382 10.539 1.00 92.38 164 GLU A C 1
ATOM 1333 O O . GLU A 1 164 ? 8.874 -2.523 11.743 1.00 92.38 164 GLU A O 1
ATOM 1338 N N . ARG A 1 165 ? 8.291 -1.611 9.784 1.00 93.31 165 ARG A N 1
ATOM 1339 C CA . ARG A 1 165 ? 7.142 -0.872 10.325 1.00 93.31 165 ARG A CA 1
ATOM 1340 C C . ARG A 1 165 ? 5.943 -1.804 10.440 1.00 93.31 165 ARG A C 1
ATOM 1342 O O . ARG A 1 165 ? 5.612 -2.526 9.500 1.00 93.31 165 ARG A O 1
ATOM 1349 N N . SER A 1 166 ? 5.251 -1.754 11.574 1.00 94.88 166 SER A N 1
ATOM 1350 C CA . SER A 1 166 ? 4.053 -2.557 11.819 1.00 94.88 166 SER A CA 1
ATOM 1351 C C . SER A 1 166 ? 3.038 -1.767 12.632 1.00 94.88 166 SER A C 1
ATOM 1353 O O . SER A 1 166 ? 3.218 -1.583 13.834 1.00 94.88 166 SER A O 1
ATOM 1355 N N . ASN A 1 167 ? 1.929 -1.389 12.000 1.00 95.00 167 ASN A N 1
ATOM 1356 C CA . ASN A 1 167 ? 0.840 -0.672 12.657 1.00 95.00 167 ASN A CA 1
ATOM 1357 C C . ASN A 1 167 ? -0.422 -1.532 12.702 1.00 95.00 167 ASN A C 1
ATOM 1359 O O . ASN A 1 167 ? -0.746 -2.239 11.748 1.00 95.00 167 ASN A O 1
ATOM 1363 N N . THR A 1 168 ? -1.138 -1.475 13.826 1.00 95.81 168 THR A N 1
ATOM 1364 C CA . THR A 1 168 ? -2.417 -2.173 14.014 1.00 95.81 168 THR A CA 1
ATOM 1365 C C . THR A 1 168 ? -3.523 -1.168 14.278 1.00 95.81 168 THR A C 1
ATOM 1367 O O . THR A 1 168 ? -3.357 -0.229 15.059 1.00 95.81 168 THR A O 1
ATOM 1370 N N . PHE A 1 169 ? -4.666 -1.413 13.655 1.00 93.38 169 PHE A N 1
ATOM 1371 C CA . PHE A 1 169 ? -5.814 -0.523 13.650 1.00 93.38 169 PHE A CA 1
ATOM 1372 C C . PHE A 1 169 ? -7.097 -1.316 13.860 1.00 93.38 169 PHE A C 1
ATOM 1374 O O . PHE A 1 169 ? -7.142 -2.519 13.608 1.00 93.38 169 PHE A O 1
ATOM 1381 N N . PHE A 1 170 ? -8.149 -0.635 14.297 1.00 92.00 170 PHE A N 1
ATOM 1382 C CA . PHE A 1 170 ? -9.504 -1.158 14.322 1.00 92.00 170 PHE A CA 1
ATOM 1383 C C . PHE A 1 170 ? -10.315 -0.540 13.183 1.00 92.00 170 PHE A C 1
ATOM 1385 O O . PHE A 1 170 ? -10.416 0.678 13.082 1.00 92.00 170 PHE A O 1
ATOM 1392 N N . TYR A 1 171 ? -10.905 -1.386 12.348 1.00 91.31 171 TYR A N 1
ATOM 1393 C CA . TYR A 1 171 ? -11.806 -1.004 11.266 1.00 91.31 171 TYR A CA 1
ATOM 1394 C C . TYR A 1 171 ? -13.254 -1.291 11.674 1.00 91.31 171 TYR A C 1
ATOM 1396 O O . TYR A 1 171 ? -13.635 -2.449 11.882 1.00 91.31 171 TYR A O 1
ATOM 1404 N N . SER A 1 172 ? -14.053 -0.238 11.840 1.00 86.94 172 SER A N 1
ATOM 1405 C CA . SER A 1 172 ? -15.437 -0.339 12.304 1.00 86.94 172 SER A CA 1
ATOM 1406 C C . SER A 1 172 ? -16.391 -0.769 11.190 1.00 86.94 172 SER A C 1
ATOM 1408 O O . SER A 1 172 ? -16.064 -0.703 10.009 1.00 86.94 172 SER A O 1
ATOM 1410 N N . ARG A 1 173 ? -17.607 -1.175 11.574 1.00 85.31 173 ARG A N 1
ATOM 1411 C CA . ARG A 1 173 ? -18.700 -1.477 10.630 1.00 85.31 173 ARG A CA 1
ATOM 1412 C C . ARG A 1 173 ? -19.239 -0.245 9.897 1.00 85.31 173 ARG A C 1
ATOM 1414 O O . ARG A 1 173 ? -19.981 -0.403 8.941 1.00 85.31 173 ARG A O 1
ATOM 1421 N N . GLU A 1 174 ? -18.891 0.951 10.360 1.00 82.75 174 GLU A N 1
ATOM 1422 C CA . GLU A 1 174 ? -19.293 2.227 9.759 1.00 82.75 174 GLU A CA 1
ATOM 1423 C C . GLU A 1 174 ? -18.212 2.791 8.828 1.00 82.75 174 GLU A C 1
ATOM 1425 O O . GLU A 1 174 ? -18.240 3.973 8.507 1.00 82.75 174 GLU A O 1
ATOM 1430 N N . GLY A 1 175 ? -17.213 1.990 8.451 1.00 81.94 175 GLY A N 1
ATOM 1431 C CA . GLY A 1 175 ? -16.170 2.424 7.525 1.00 81.94 175 GLY A CA 1
ATOM 1432 C C . GLY A 1 175 ? -15.068 3.291 8.146 1.00 81.94 175 GLY A C 1
ATOM 1433 O O . GLY A 1 175 ? -14.278 3.884 7.418 1.00 81.94 175 GLY A O 1
ATOM 1434 N N . LYS A 1 176 ? -14.997 3.391 9.484 1.00 84.94 176 LYS A N 1
ATOM 1435 C CA . LYS A 1 176 ? -14.004 4.222 10.192 1.00 84.94 176 LYS A CA 1
ATOM 1436 C C . LYS A 1 176 ? -12.781 3.411 10.619 1.00 84.94 176 LYS A C 1
ATOM 1438 O O . LYS A 1 176 ? -12.902 2.245 11.002 1.00 84.94 176 LYS A O 1
ATOM 1443 N N . ILE A 1 177 ? -11.610 4.047 10.593 1.00 87.25 177 ILE A N 1
ATOM 1444 C CA . ILE A 1 177 ? -10.323 3.458 10.983 1.00 87.25 177 ILE A CA 1
ATOM 1445 C C . ILE A 1 177 ? -9.833 4.143 12.254 1.00 87.25 177 ILE A C 1
ATOM 1447 O O . ILE A 1 177 ? -9.760 5.365 12.317 1.00 87.25 177 ILE A O 1
ATOM 1451 N N . TYR A 1 178 ? -9.444 3.347 13.244 1.00 86.88 178 TYR A N 1
ATOM 1452 C CA . TYR A 1 178 ? -8.913 3.836 14.510 1.00 86.88 178 TYR A CA 1
ATOM 1453 C C . TYR A 1 178 ? -7.556 3.225 14.792 1.00 86.88 178 TYR A C 1
ATOM 1455 O O . TYR A 1 178 ? -7.367 2.017 14.639 1.00 86.88 178 TYR A O 1
ATOM 1463 N N . ALA A 1 179 ? -6.621 4.031 15.281 1.00 89.94 179 ALA A N 1
ATOM 1464 C CA . ALA A 1 179 ? -5.397 3.500 15.854 1.00 89.94 179 ALA A CA 1
ATOM 1465 C C . ALA A 1 179 ? -5.721 2.565 17.024 1.00 89.94 179 ALA A C 1
ATOM 1467 O O . ALA A 1 179 ? -6.596 2.856 17.845 1.00 89.94 179 ALA A O 1
ATOM 1468 N N . LYS A 1 180 ? -5.003 1.439 17.136 1.00 91.62 180 LYS A N 1
ATOM 1469 C CA . LYS A 1 180 ? -5.236 0.476 18.223 1.00 91.62 180 LYS A CA 1
ATOM 1470 C C . LYS A 1 180 ? -5.144 1.132 19.604 1.00 91.62 180 LYS A C 1
ATOM 1472 O O . LYS A 1 180 ? -5.960 0.832 20.468 1.00 91.62 180 LYS A O 1
ATOM 1477 N N . GLN A 1 181 ? -4.186 2.035 19.803 1.00 89.31 181 GLN A N 1
ATOM 1478 C CA . GLN A 1 181 ? -4.006 2.732 21.077 1.00 89.31 181 GLN A CA 1
ATOM 1479 C C . GLN A 1 181 ? -5.222 3.599 21.442 1.00 89.31 181 GLN A C 1
ATOM 1481 O O . GLN A 1 181 ? -5.668 3.572 22.591 1.00 89.31 181 GLN A O 1
ATOM 1486 N N . ASP A 1 182 ? -5.795 4.311 20.470 1.00 86.38 182 ASP A N 1
ATOM 1487 C CA . ASP A 1 182 ? -6.991 5.137 20.673 1.00 86.38 182 ASP A CA 1
ATOM 1488 C C . ASP A 1 182 ? -8.212 4.268 20.986 1.00 86.38 182 ASP A C 1
ATOM 1490 O O . ASP A 1 182 ? -8.944 4.533 21.947 1.00 86.38 182 ASP A O 1
ATOM 1494 N N . TYR A 1 183 ? -8.380 3.172 20.238 1.00 86.81 183 TYR A N 1
ATOM 1495 C CA . TYR A 1 183 ? -9.419 2.178 20.496 1.00 86.81 183 TYR A CA 1
ATOM 1496 C C . TYR A 1 183 ? -9.301 1.590 21.910 1.00 86.81 183 TYR A C 1
ATOM 1498 O O . TYR A 1 183 ? -10.279 1.583 22.661 1.00 86.81 183 TYR A O 1
ATOM 1506 N N . ASP A 1 184 ? -8.112 1.124 22.301 1.00 88.62 184 ASP A N 1
ATOM 1507 C CA . ASP A 1 184 ? -7.869 0.486 23.599 1.00 88.62 184 ASP A CA 1
ATOM 1508 C C . ASP A 1 184 ? -8.133 1.455 24.759 1.00 88.62 184 ASP A C 1
ATOM 1510 O O . ASP A 1 184 ? -8.752 1.087 25.765 1.00 88.62 184 ASP A O 1
ATOM 1514 N N . ASN A 1 185 ? -7.713 2.715 24.611 1.00 85.19 185 ASN A N 1
ATOM 1515 C CA . ASN A 1 185 ? -7.981 3.767 25.585 1.00 85.19 185 ASN A CA 1
ATOM 1516 C C . ASN A 1 185 ? -9.483 3.994 25.773 1.00 85.19 185 ASN A C 1
ATOM 1518 O O . ASN A 1 185 ? -9.966 4.006 26.911 1.00 85.19 185 ASN A O 1
ATOM 1522 N N . CYS A 1 186 ? -10.232 4.100 24.677 1.00 82.19 186 CYS A N 1
ATOM 1523 C CA . CYS A 1 186 ? -11.680 4.283 24.722 1.00 82.19 186 CYS A CA 1
ATOM 1524 C C . CYS A 1 186 ? -12.385 3.067 25.314 1.00 82.19 186 CYS A C 1
ATOM 1526 O O . CYS A 1 186 ? -13.245 3.197 26.187 1.00 82.19 186 CYS A O 1
ATOM 1528 N N . TYR A 1 187 ? -11.975 1.868 24.915 1.00 81.44 187 TYR A N 1
ATOM 1529 C CA . TYR A 1 187 ? -12.532 0.629 25.435 1.00 81.44 187 TYR A CA 1
ATOM 1530 C C . TYR A 1 187 ? -12.308 0.483 26.949 1.00 81.44 187 TYR A C 1
ATOM 1532 O O . TYR A 1 187 ? -13.211 0.071 27.684 1.00 81.44 187 TYR A O 1
ATOM 1540 N N . ARG A 1 188 ? -11.137 0.893 27.452 1.00 84.31 188 ARG A N 1
ATOM 1541 C CA . ARG A 1 188 ? -10.835 0.931 28.890 1.00 84.31 188 ARG A CA 1
ATOM 1542 C C . ARG A 1 188 ? -11.738 1.904 29.650 1.00 84.31 188 ARG A C 1
ATOM 1544 O O . ARG A 1 188 ? -12.192 1.566 30.742 1.00 84.31 188 ARG A O 1
ATOM 1551 N N . ILE A 1 189 ? -12.005 3.091 29.101 1.00 80.75 189 ILE A N 1
ATOM 1552 C CA . ILE A 1 189 ? -12.932 4.071 29.699 1.00 80.75 189 ILE A CA 1
ATOM 1553 C C . ILE A 1 189 ? -14.355 3.505 29.722 1.00 80.75 189 ILE A C 1
ATOM 1555 O O . ILE A 1 189 ? -15.012 3.537 30.764 1.00 80.75 189 ILE A O 1
ATOM 1559 N N . TYR A 1 190 ? -14.788 2.902 28.613 1.00 76.25 190 TYR A N 1
ATOM 1560 C CA . TYR A 1 190 ? -16.096 2.265 28.496 1.00 76.25 190 TYR A CA 1
ATOM 1561 C C . TYR A 1 190 ? -16.297 1.160 29.540 1.00 76.25 190 TYR A C 1
ATOM 1563 O O . TYR A 1 190 ? -17.324 1.120 30.220 1.00 76.25 190 TYR A O 1
ATOM 1571 N N . AR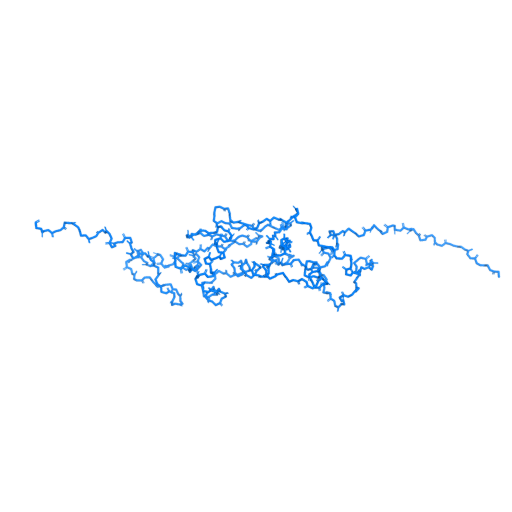G A 1 191 ? -15.296 0.290 29.742 1.00 77.25 191 ARG A N 1
ATOM 1572 C CA . ARG A 1 191 ? -15.360 -0.772 30.762 1.00 77.25 191 ARG A CA 1
ATOM 1573 C C . ARG A 1 191 ? -15.515 -0.243 32.190 1.00 77.25 191 ARG A C 1
ATOM 1575 O O . ARG A 1 191 ? -16.036 -0.963 33.034 1.00 77.25 191 ARG A O 1
ATOM 1582 N N . LYS A 1 192 ? -15.121 1.004 32.460 1.00 82.25 192 LYS A N 1
ATOM 1583 C CA . LYS A 1 192 ? -15.321 1.674 33.756 1.00 82.25 192 LYS A CA 1
ATOM 1584 C C . LYS A 1 192 ? -16.718 2.296 33.907 1.00 82.25 192 LYS A C 1
ATOM 1586 O O . LYS A 1 192 ? -16.932 3.075 34.828 1.00 82.25 192 LYS A O 1
ATOM 1591 N N . GLY A 1 193 ? -17.654 1.994 33.001 1.00 70.56 193 GLY A N 1
ATOM 1592 C CA . GLY A 1 193 ? -19.022 2.519 33.029 1.00 70.56 193 GLY A CA 1
ATOM 1593 C C . GLY A 1 193 ? -19.132 3.992 32.637 1.00 70.56 193 GLY A C 1
ATOM 1594 O O . GLY A 1 193 ? -20.191 4.588 32.806 1.00 70.56 193 GLY A O 1
ATOM 1595 N N . LYS A 1 194 ? -18.049 4.583 32.121 1.00 69.44 194 LYS A N 1
ATOM 1596 C CA . LYS A 1 194 ? -18.015 5.974 31.671 1.00 69.44 194 LYS A CA 1
ATOM 1597 C C . LYS A 1 194 ? -18.339 6.053 30.183 1.00 69.44 194 LYS A C 1
ATOM 1599 O O . LYS A 1 194 ? -18.081 5.114 29.429 1.00 69.44 194 LYS A O 1
ATOM 1604 N N . GLN A 1 195 ? -18.878 7.190 29.755 1.00 67.56 195 GLN A N 1
ATOM 1605 C CA . GLN A 1 195 ? -19.003 7.488 28.334 1.00 67.56 195 GLN A CA 1
ATOM 1606 C C . GLN A 1 195 ? -17.595 7.594 27.739 1.00 67.56 195 GLN A C 1
ATOM 1608 O O . GLN A 1 195 ? -16.790 8.415 28.172 1.00 67.56 195 GLN A O 1
ATOM 1613 N N . ALA A 1 196 ? -17.283 6.709 26.795 1.00 63.06 196 ALA A N 1
ATOM 1614 C CA . ALA A 1 196 ? -16.047 6.759 26.034 1.00 63.06 196 ALA A CA 1
ATOM 1615 C C . ALA A 1 196 ? -16.329 7.466 24.712 1.00 63.06 196 ALA A C 1
ATOM 1617 O O . ALA A 1 196 ? -17.232 7.063 23.979 1.00 63.06 196 ALA A O 1
ATOM 1618 N N . VAL A 1 197 ? -15.558 8.510 24.436 1.00 62.91 197 VAL A N 1
ATOM 1619 C CA . VAL A 1 197 ? -15.565 9.231 23.165 1.00 62.91 197 VAL A CA 1
ATOM 1620 C C . VAL A 1 197 ? -14.166 9.074 22.595 1.00 62.91 197 VAL A C 1
ATOM 1622 O O . VAL A 1 197 ? -13.188 9.252 23.324 1.00 62.91 197 VAL A O 1
ATOM 1625 N N . LEU A 1 198 ? -14.073 8.670 21.330 1.00 61.91 198 LEU A N 1
ATOM 1626 C CA . LEU A 1 198 ? -12.788 8.650 20.645 1.00 61.91 198 LEU A CA 1
ATOM 1627 C C . LEU A 1 198 ? -12.291 10.087 20.486 1.00 61.91 198 LEU A C 1
ATOM 1629 O O . LEU A 1 198 ? -13.106 10.995 20.299 1.00 61.91 198 LEU A O 1
ATOM 1633 N N . PRO A 1 199 ? -10.977 10.326 20.604 1.00 52.56 199 PRO A N 1
ATOM 1634 C CA . PRO A 1 199 ? -10.452 11.657 20.366 1.00 52.56 199 PRO A CA 1
ATOM 1635 C C . PRO A 1 199 ? -10.838 12.110 18.944 1.00 52.56 199 PRO A C 1
ATOM 1637 O O . PRO A 1 199 ? -10.985 11.280 18.048 1.00 52.56 199 PRO A O 1
ATOM 1640 N N . TYR A 1 200 ? -11.013 13.424 18.766 1.00 55.31 200 TYR A N 1
ATOM 1641 C CA . TYR A 1 200 ? -11.286 14.093 17.478 1.00 55.31 200 TYR A CA 1
ATOM 1642 C C . TYR A 1 200 ? -12.726 14.050 16.935 1.00 55.31 200 TYR A C 1
ATOM 1644 O O . TYR A 1 200 ? -12.948 14.336 15.769 1.00 55.31 200 TYR A O 1
ATOM 1652 N N . GLY A 1 201 ? -13.737 13.799 17.775 1.00 47.84 201 GLY A N 1
ATOM 1653 C CA . GLY A 1 201 ? -15.140 13.959 17.351 1.00 47.84 201 GLY A CA 1
ATOM 1654 C C . GLY A 1 201 ? -15.664 12.817 16.474 1.00 47.84 201 GLY A C 1
ATOM 1655 O O . GLY A 1 201 ? -16.754 12.918 15.912 1.00 47.84 201 GLY A O 1
ATOM 1656 N N . ALA A 1 202 ? -14.929 11.703 16.406 1.00 47.22 202 ALA A N 1
ATOM 1657 C CA . ALA A 1 202 ? -15.393 10.468 15.800 1.00 47.22 202 ALA A CA 1
ATOM 1658 C C . ALA A 1 202 ? -16.537 9.871 16.636 1.00 47.22 202 ALA A C 1
ATOM 1660 O O . ALA A 1 202 ? -16.331 9.078 17.560 1.00 47.22 202 ALA A O 1
ATOM 1661 N N . ASP A 1 203 ? -17.759 10.277 16.310 1.00 44.06 203 ASP A N 1
ATOM 1662 C CA . ASP A 1 203 ? -18.960 9.815 16.986 1.00 44.06 203 ASP A CA 1
ATOM 1663 C C . ASP A 1 203 ? -19.164 8.297 16.818 1.00 44.06 203 ASP A C 1
ATOM 1665 O O . ASP A 1 203 ? -19.009 7.741 15.729 1.00 44.06 203 ASP A O 1
ATOM 1669 N N . TYR A 1 204 ? -19.518 7.676 17.948 1.00 42.75 204 TYR A N 1
ATOM 1670 C CA . TYR A 1 204 ? -19.980 6.303 18.181 1.00 42.75 204 TYR A CA 1
ATOM 1671 C C . TYR A 1 204 ? -19.019 5.130 17.904 1.00 42.75 204 TYR A C 1
ATOM 1673 O O . TYR A 1 204 ? -19.022 4.471 16.872 1.00 42.75 204 TYR A O 1
ATOM 1681 N N . MET A 1 205 ? -18.339 4.702 18.973 1.00 45.78 205 MET A N 1
ATOM 1682 C CA . MET A 1 205 ? -18.092 3.275 19.185 1.00 45.78 205 MET A CA 1
ATOM 1683 C C . MET A 1 205 ? -19.435 2.571 19.417 1.00 45.78 205 MET A C 1
ATOM 1685 O O . MET A 1 205 ? -20.093 2.803 20.437 1.00 45.78 205 MET A O 1
ATOM 1689 N N . ASP A 1 206 ? -19.817 1.664 18.517 1.00 46.25 206 ASP A N 1
ATOM 1690 C CA . ASP A 1 206 ? -20.990 0.780 18.620 1.00 46.25 206 ASP A CA 1
ATOM 1691 C C . ASP A 1 206 ? -20.810 -0.309 19.712 1.00 46.25 206 ASP A C 1
ATOM 1693 O O . ASP A 1 206 ? -21.096 -1.491 19.543 1.00 46.25 206 ASP A O 1
ATOM 1697 N N . LEU A 1 207 ? -20.299 0.082 20.885 1.00 48.66 207 LEU A N 1
ATOM 1698 C CA . LEU A 1 207 ? -20.263 -0.745 22.094 1.00 48.66 207 LEU A CA 1
ATOM 1699 C C . LEU A 1 207 ? -21.638 -0.790 22.785 1.00 48.66 207 LEU A C 1
ATOM 1701 O O . LEU A 1 207 ? -21.880 -1.661 23.625 1.00 48.66 207 LEU A O 1
ATOM 1705 N N . ARG A 1 208 ? -22.561 0.121 22.429 1.00 45.00 208 ARG A N 1
ATOM 1706 C CA . ARG A 1 208 ? -23.891 0.238 23.053 1.00 45.00 208 ARG A CA 1
ATOM 1707 C C . ARG A 1 208 ? -24.833 -0.924 22.717 1.00 45.00 208 ARG A C 1
ATOM 1709 O O . ARG A 1 208 ? -25.668 -1.271 23.555 1.00 45.00 208 ARG A O 1
ATOM 1716 N N . ARG A 1 209 ? -24.691 -1.590 21.564 1.00 43.94 209 ARG A N 1
ATOM 1717 C CA . ARG A 1 209 ? -25.609 -2.682 21.177 1.00 43.94 209 ARG A CA 1
ATOM 1718 C C . ARG A 1 209 ? -25.448 -3.972 21.990 1.00 43.94 209 ARG A C 1
ATOM 1720 O O . ARG A 1 209 ? -26.385 -4.761 22.045 1.00 43.94 209 ARG A O 1
ATOM 1727 N N . ALA A 1 210 ? -24.347 -4.158 22.723 1.00 41.69 210 ALA A N 1
ATOM 1728 C CA . ALA A 1 210 ? -24.158 -5.348 23.561 1.00 41.69 210 ALA A CA 1
ATOM 1729 C C . ALA A 1 210 ? -25.013 -5.364 24.851 1.00 41.69 210 ALA A C 1
ATOM 1731 O O . ALA A 1 210 ? -25.187 -6.426 25.449 1.00 41.69 210 ALA A O 1
ATOM 1732 N N . ARG A 1 211 ? -25.564 -4.219 25.295 1.00 42.16 211 ARG A N 1
ATOM 1733 C CA . ARG A 1 211 ? -26.422 -4.143 26.500 1.00 42.16 211 ARG A CA 1
ATOM 1734 C C . ARG A 1 211 ? -27.908 -3.935 26.217 1.00 42.16 211 ARG A C 1
ATOM 1736 O O . ARG A 1 211 ? -28.716 -4.306 27.064 1.00 42.16 211 ARG A O 1
ATOM 1743 N N . ALA A 1 212 ? -28.281 -3.413 25.047 1.00 41.72 212 ALA A N 1
ATOM 1744 C CA . ALA A 1 212 ? -29.690 -3.162 24.727 1.00 41.72 212 ALA A CA 1
ATOM 1745 C C . ALA A 1 212 ? -30.526 -4.455 24.591 1.00 41.72 212 ALA A C 1
ATOM 1747 O O . ALA A 1 212 ? -31.743 -4.402 24.699 1.00 41.72 212 ALA A O 1
ATOM 1748 N N . GLY A 1 213 ? -29.882 -5.619 24.428 1.00 37.03 213 GLY A N 1
ATOM 1749 C CA . GLY A 1 213 ? -30.541 -6.931 24.394 1.00 37.03 213 GLY A CA 1
ATOM 1750 C C . GLY A 1 213 ? -30.601 -7.694 25.727 1.00 37.03 213 GLY A C 1
ATOM 1751 O O . GLY A 1 213 ? -31.032 -8.839 25.726 1.00 37.03 213 GLY A O 1
ATOM 1752 N N . ARG A 1 214 ? -30.149 -7.128 26.862 1.00 39.25 214 ARG A N 1
ATOM 1753 C CA . ARG A 1 214 ? -30.177 -7.814 28.182 1.00 39.25 214 ARG A CA 1
ATOM 1754 C C . ARG A 1 214 ? -30.871 -7.028 29.296 1.00 39.25 214 ARG A C 1
ATOM 1756 O O . ARG A 1 214 ? -30.532 -7.172 30.467 1.00 39.25 214 ARG A O 1
ATOM 1763 N N . ARG A 1 215 ? -31.845 -6.191 28.952 1.00 38.06 215 ARG A N 1
ATOM 1764 C CA . ARG A 1 215 ? -32.787 -5.627 29.926 1.00 38.06 215 ARG A CA 1
ATOM 1765 C C . ARG A 1 215 ? -34.169 -5.581 29.297 1.00 38.06 215 ARG A C 1
ATOM 1767 O O . ARG A 1 215 ? -34.469 -4.622 28.597 1.00 38.06 215 ARG A O 1
ATOM 1774 N N . LYS A 1 216 ? -34.943 -6.644 29.529 1.00 37.19 216 LYS A N 1
ATOM 1775 C CA . LYS A 1 216 ? -36.410 -6.677 29.691 1.00 37.19 216 LYS A CA 1
ATOM 1776 C C . LYS A 1 216 ? -36.930 -8.094 29.443 1.00 37.19 216 LYS A C 1
ATOM 1778 O O . LYS A 1 216 ? -37.488 -8.367 28.396 1.00 37.19 216 LYS A O 1
ATOM 1783 N N . VAL A 1 217 ? -36.725 -8.974 30.413 1.00 36.31 217 VAL A N 1
ATOM 1784 C CA . VAL A 1 217 ? -37.758 -9.879 30.944 1.00 36.31 217 VAL A CA 1
ATOM 1785 C C . VAL A 1 217 ? -37.355 -10.081 32.406 1.00 36.31 217 VAL A C 1
ATOM 1787 O O . VAL A 1 217 ? -36.155 -10.142 32.668 1.00 36.31 217 VAL A O 1
ATOM 1790 N N . TRP A 1 218 ? -38.322 -10.162 33.315 1.00 30.88 218 TRP A N 1
ATOM 1791 C CA . TRP A 1 218 ? -38.188 -10.170 34.780 1.00 30.88 218 TRP A CA 1
ATOM 1792 C C . TRP A 1 218 ? -38.171 -8.779 35.415 1.00 30.88 218 TRP A C 1
ATOM 1794 O O . TRP A 1 218 ? -37.146 -8.288 35.868 1.00 30.88 218 TRP A O 1
ATOM 1804 N N . GLU A 1 219 ? -39.340 -8.138 35.385 1.00 30.81 219 GLU A N 1
ATOM 1805 C CA . GLU A 1 219 ? -40.105 -7.824 36.601 1.00 30.81 219 GLU A CA 1
ATOM 1806 C C . GLU A 1 219 ? -41.554 -7.469 36.196 1.00 30.81 219 GLU A C 1
ATOM 1808 O O . GLU A 1 219 ? -41.800 -6.465 35.531 1.00 30.81 219 GLU A O 1
ATOM 1813 N N . SER A 1 220 ? -42.473 -8.357 36.598 1.00 30.34 220 SER A N 1
ATOM 1814 C CA . SER A 1 220 ? -43.886 -8.108 36.939 1.00 30.34 220 SER A CA 1
ATOM 1815 C C . SER A 1 220 ? -44.934 -7.910 35.829 1.00 30.34 220 SER A C 1
ATOM 1817 O O . SER A 1 220 ? -45.269 -6.783 35.468 1.00 30.34 220 SER A O 1
ATOM 1819 N N . ALA A 1 221 ? -45.537 -9.025 35.395 1.00 31.97 221 ALA A N 1
ATOM 1820 C CA . ALA A 1 221 ? -46.962 -9.342 35.601 1.00 31.97 221 ALA A CA 1
ATOM 1821 C C . ALA A 1 221 ? -47.163 -10.861 35.475 1.00 31.97 221 ALA A C 1
ATOM 1823 O O . ALA A 1 221 ? -46.615 -11.434 34.504 1.00 31.97 221 ALA A O 1
#

Sequence (221 aa):
MEGISGVKSQGITKAALTRERIWEALEEMKVEDRNEFYIEGHKCSMDDVEKINDSLIQEIKSKNNTITIEKGKFYGVRGADGRKWAMRINKNGDFRLMHSESLYAWDHGEKCKEAYECWGFIRALSVTSLTVAFEMEYKTPVEVDRIFQKYGIRHGFFTIRVGERSNTFFYSREGKIYAKQDYDNCYRIYRKGKQAVLPYGADYMDLRRARAGRRKVWESA